Protein AF-A0A9J6QVM2-F1 (afdb_monomer_lite)

Secondary structure (DSSP, 8-state):
-EEEEEEEEE-TT--STTTTT---HHHHHHHHHHHHHHGGGB---SSS-EEEEETTSTTHHHHHHHHHHHTTTSEEEEEEEEEPPHHHHHH-SEEE---SEE-EESSSSSS------EEEEETTTTEEEE-SSEEEE--HHHHHHHTTT-EEE-TT--EEE-HHHHHHHHHTT--GGGEEEEEETTEEEEEEEEEE--TTSBPPGGGEES-SS--TTS-EE-TTT--EE------TTS-------TTB-TT-PBP--EE-HHHHHH--SEEEPPTTSSS---EEE-HHHHHHHHHH-GGGGGTPEEEEE-PPPGGGGS----------

Radius of gyration: 22.6 Å; chains: 1; bounding box: 57×43×56 Å

Structure (mmCIF, N/CA/C/O backbone):
data_AF-A0A9J6QVM2-F1
#
_entry.id   AF-A0A9J6QVM2-F1
#
loop_
_atom_site.group_PDB
_atom_site.id
_atom_site.type_symbol
_atom_site.label_atom_id
_atom_site.label_alt_id
_atom_site.label_comp_id
_atom_site.label_asym_id
_atom_site.label_entity_id
_atom_site.label_seq_id
_atom_site.pdbx_PDB_ins_code
_atom_site.Cartn_x
_atom_site.Cartn_y
_atom_site.Cartn_z
_atom_site.occupancy
_atom_site.B_iso_or_equiv
_atom_site.auth_seq_id
_atom_site.auth_comp_id
_atom_site.auth_asym_id
_atom_site.auth_atom_id
_atom_site.pdbx_PDB_model_num
ATOM 1 N N . MET A 1 1 ? 4.929 10.674 -11.164 1.00 66.12 1 MET A N 1
ATOM 2 C CA . MET A 1 1 ? 4.941 9.191 -11.248 1.00 66.12 1 MET A CA 1
ATOM 3 C C . MET A 1 1 ? 5.830 8.718 -12.387 1.00 66.12 1 MET A C 1
ATOM 5 O O . MET A 1 1 ? 5.755 9.278 -13.475 1.00 66.12 1 MET A O 1
ATOM 9 N N . TYR A 1 2 ? 6.631 7.676 -12.164 1.00 68.69 2 TYR A N 1
ATOM 10 C CA . TYR A 1 2 ? 7.480 7.058 -13.190 1.00 68.69 2 TYR A CA 1
ATOM 11 C C . TYR A 1 2 ? 7.647 5.555 -12.950 1.00 68.69 2 TYR A C 1
ATOM 13 O O . TYR A 1 2 ? 7.365 5.039 -11.868 1.00 68.69 2 TYR A O 1
ATOM 21 N N . VAL A 1 3 ? 8.122 4.857 -13.977 1.00 65.00 3 VAL A N 1
ATOM 22 C CA . VAL A 1 3 ? 8.457 3.432 -13.910 1.00 65.00 3 VAL A CA 1
ATOM 23 C C . VAL A 1 3 ? 9.914 3.299 -13.549 1.00 65.00 3 VAL A C 1
ATOM 25 O O . VAL A 1 3 ? 10.753 3.858 -14.245 1.00 65.00 3 VAL A O 1
ATOM 28 N N . LEU A 1 4 ? 10.217 2.557 -12.493 1.00 67.69 4 LEU A N 1
ATOM 29 C CA . LEU A 1 4 ? 11.560 2.107 -12.175 1.00 67.69 4 LEU A CA 1
ATOM 30 C C . LEU A 1 4 ? 11.722 0.657 -12.634 1.00 67.69 4 LEU A C 1
ATOM 32 O O . LEU A 1 4 ? 11.049 -0.233 -12.121 1.00 67.69 4 LEU A O 1
ATOM 36 N N . LEU A 1 5 ? 12.662 0.421 -13.539 1.00 73.12 5 LEU A N 1
ATOM 37 C CA . LEU A 1 5 ? 13.101 -0.908 -13.935 1.00 73.12 5 LEU A CA 1
ATOM 38 C C . LEU A 1 5 ? 14.279 -1.335 -13.066 1.00 73.12 5 LEU A C 1
ATOM 40 O O . LEU A 1 5 ? 15.315 -0.671 -13.049 1.00 73.12 5 LEU A O 1
ATOM 44 N N . ASP A 1 6 ? 14.118 -2.440 -12.350 1.00 72.25 6 ASP A N 1
ATOM 45 C CA . ASP A 1 6 ? 15.186 -3.170 -11.678 1.00 72.25 6 ASP A CA 1
ATOM 46 C C . ASP A 1 6 ? 15.595 -4.331 -12.580 1.00 72.25 6 ASP A C 1
ATOM 48 O O . ASP A 1 6 ? 14.835 -5.273 -12.803 1.00 72.25 6 ASP A O 1
ATOM 52 N N . ILE A 1 7 ? 16.776 -4.202 -13.166 1.00 77.25 7 ILE A N 1
ATOM 53 C CA . ILE A 1 7 ? 17.232 -5.050 -14.262 1.00 77.25 7 ILE A CA 1
ATOM 54 C C . ILE A 1 7 ? 18.332 -5.950 -13.737 1.00 77.25 7 ILE A C 1
ATOM 56 O O . ILE A 1 7 ? 19.311 -5.460 -13.171 1.00 77.25 7 ILE A O 1
ATOM 60 N N . GLU A 1 8 ? 18.204 -7.248 -13.981 1.00 79.69 8 GLU A N 1
ATOM 61 C CA . GLU A 1 8 ? 19.234 -8.237 -13.703 1.00 79.69 8 GLU A CA 1
ATOM 62 C C . GLU A 1 8 ? 19.606 -8.979 -14.986 1.00 79.69 8 GLU A C 1
ATOM 64 O O . GLU A 1 8 ? 18.756 -9.575 -15.642 1.00 79.69 8 GLU A O 1
ATOM 69 N N . ILE A 1 9 ? 20.892 -8.950 -15.342 1.00 79.38 9 ILE A N 1
ATOM 70 C CA . ILE A 1 9 ? 21.405 -9.679 -16.508 1.00 79.38 9 ILE A CA 1
ATOM 71 C C . ILE A 1 9 ? 22.034 -10.987 -16.047 1.00 79.38 9 ILE A C 1
ATOM 73 O O . ILE A 1 9 ? 22.948 -10.985 -15.217 1.00 79.38 9 ILE A O 1
ATOM 77 N N . ARG A 1 10 ? 21.570 -12.097 -16.623 1.00 79.75 10 ARG A N 1
ATOM 78 C CA . ARG A 1 10 ? 21.944 -13.462 -16.257 1.00 79.75 10 ARG A CA 1
ATOM 79 C C . ARG A 1 10 ? 22.299 -14.303 -17.495 1.00 79.75 10 ARG A C 1
ATOM 81 O O . ARG A 1 10 ? 21.865 -14.013 -18.618 1.00 79.75 10 ARG A O 1
ATOM 88 N N . PRO A 1 11 ? 23.113 -15.360 -17.340 1.00 73.12 11 PRO A N 1
ATOM 89 C CA . PRO A 1 11 ? 23.267 -16.387 -18.362 1.00 73.12 11 PRO A CA 1
ATOM 90 C C . PRO A 1 11 ? 21.959 -17.176 -18.527 1.00 73.12 11 PRO A C 1
ATOM 92 O O . PRO A 1 11 ? 21.345 -17.557 -17.539 1.00 73.12 11 PRO A O 1
ATOM 95 N N . GLN A 1 12 ? 21.590 -17.514 -19.767 1.00 65.94 12 GLN A N 1
ATOM 96 C CA . GLN A 1 12 ? 20.318 -18.174 -20.123 1.00 65.94 12 GLN A CA 1
ATOM 97 C C . GLN A 1 12 ? 20.064 -19.548 -19.458 1.00 65.94 12 GLN A C 1
ATOM 99 O O . GLN A 1 12 ? 18.959 -20.070 -19.533 1.00 65.94 12 GLN A O 1
ATOM 104 N N . TYR A 1 13 ? 21.076 -20.144 -18.821 1.00 63.91 13 TYR A N 1
ATOM 105 C CA . TYR A 1 13 ? 21.005 -21.474 -18.202 1.00 63.91 13 TYR A CA 1
ATOM 106 C C . TYR A 1 13 ? 21.501 -21.493 -16.751 1.00 63.91 13 TYR A C 1
ATOM 108 O O . TYR A 1 13 ? 21.859 -22.558 -16.260 1.00 63.91 13 TYR A O 1
ATOM 116 N N . ALA A 1 14 ? 21.586 -20.344 -16.075 1.00 58.91 14 ALA A N 1
ATOM 117 C CA . ALA A 1 14 ? 21.997 -20.322 -14.673 1.00 58.91 14 ALA A CA 1
ATOM 118 C C . ALA A 1 14 ? 20.894 -20.952 -13.802 1.00 58.91 14 ALA A C 1
ATOM 120 O O . ALA A 1 14 ? 19.839 -20.355 -13.599 1.00 58.91 14 ALA A O 1
ATOM 121 N N . LEU A 1 15 ? 21.127 -22.180 -13.325 1.00 54.72 15 LEU A N 1
ATOM 122 C CA . LEU A 1 15 ? 20.177 -22.925 -12.484 1.00 54.72 15 LEU A CA 1
ATOM 123 C C . LEU A 1 15 ? 20.374 -22.659 -10.981 1.00 54.72 15 LEU A C 1
ATOM 125 O O . LEU A 1 15 ? 19.522 -23.038 -10.177 1.00 54.72 15 LEU A O 1
ATOM 129 N N . ASP A 1 16 ? 21.475 -22.007 -10.598 1.00 61.44 16 ASP A N 1
ATOM 130 C CA . ASP A 1 16 ? 21.788 -21.620 -9.223 1.00 61.44 16 ASP A CA 1
ATOM 131 C C . ASP A 1 16 ? 22.603 -20.308 -9.140 1.00 61.44 16 ASP A C 1
ATOM 133 O O . ASP A 1 16 ? 23.097 -19.780 -10.141 1.00 61.44 16 ASP A O 1
ATOM 137 N N . ASP A 1 17 ? 22.734 -19.775 -7.918 1.00 58.16 17 ASP A N 1
ATOM 138 C CA . ASP A 1 17 ? 23.452 -18.527 -7.613 1.00 58.16 17 ASP A CA 1
ATOM 139 C C . ASP A 1 17 ? 24.949 -18.569 -8.005 1.00 58.16 17 ASP A C 1
ATOM 141 O O . ASP A 1 17 ? 25.549 -17.513 -8.215 1.00 58.16 17 ASP A O 1
ATOM 145 N N . ASP A 1 18 ? 25.560 -19.758 -8.105 1.00 59.78 18 ASP A N 1
ATOM 146 C CA . ASP A 1 18 ? 26.993 -19.946 -8.388 1.00 59.78 18 ASP A CA 1
ATOM 147 C C . ASP A 1 18 ? 27.302 -19.933 -9.904 1.00 59.78 18 ASP A C 1
ATOM 149 O O . ASP A 1 18 ? 28.458 -19.754 -10.321 1.00 59.78 18 ASP A O 1
ATOM 153 N N . GLU A 1 19 ? 26.279 -20.097 -10.747 1.00 58.19 19 GLU A N 1
ATOM 154 C CA . GLU A 1 19 ? 26.370 -20.037 -12.210 1.00 58.19 19 GLU A CA 1
ATOM 155 C C . GLU A 1 19 ? 25.988 -18.675 -12.808 1.00 58.19 19 GLU A C 1
ATOM 157 O O . GLU A 1 19 ? 26.294 -18.423 -13.978 1.00 58.19 19 GLU A O 1
ATOM 162 N N . MET A 1 20 ? 25.433 -17.766 -11.999 1.00 58.50 20 MET A N 1
ATOM 163 C CA . MET A 1 20 ? 24.984 -16.416 -12.390 1.00 58.50 20 MET A CA 1
ATOM 164 C C . MET A 1 20 ? 26.067 -15.538 -13.053 1.00 58.50 20 MET A C 1
ATOM 166 O O . MET A 1 20 ? 25.736 -14.582 -13.748 1.00 58.50 20 MET A O 1
ATOM 170 N N . ASP A 1 21 ? 27.355 -15.869 -12.898 1.00 62.78 21 ASP A N 1
ATOM 171 C CA . ASP A 1 21 ? 28.482 -15.110 -13.470 1.00 62.78 21 ASP A CA 1
ATOM 172 C C . ASP A 1 21 ? 29.162 -15.792 -14.676 1.00 62.78 21 ASP A C 1
ATOM 174 O O . ASP A 1 21 ? 30.129 -15.267 -15.246 1.00 62.78 21 ASP A O 1
ATOM 178 N N . ARG A 1 22 ? 28.687 -16.971 -15.104 1.00 71.12 22 ARG A N 1
ATOM 179 C CA . ARG A 1 22 ? 29.343 -17.786 -16.144 1.00 71.12 22 ARG A CA 1
ATOM 180 C C . ARG A 1 22 ? 28.854 -17.460 -17.553 1.00 71.12 22 ARG A C 1
ATOM 182 O O . ARG A 1 22 ? 28.312 -18.301 -18.266 1.00 71.12 22 ARG A O 1
ATOM 189 N N . PHE A 1 23 ? 29.116 -16.238 -18.001 1.00 75.88 23 PHE A N 1
ATOM 190 C CA . PHE A 1 23 ? 28.853 -15.846 -19.386 1.00 75.88 23 PHE A CA 1
ATOM 191 C C . PHE A 1 23 ? 29.824 -16.522 -20.367 1.00 75.88 23 PHE A C 1
ATOM 193 O O . PHE A 1 23 ? 31.043 -16.531 -20.168 1.00 75.88 23 PHE A O 1
ATOM 200 N N . SER A 1 24 ? 29.301 -17.027 -21.490 1.00 80.69 24 SER A N 1
ATOM 201 C CA . SER A 1 24 ? 30.145 -17.409 -22.633 1.00 80.69 24 SER A CA 1
ATOM 202 C C . SER A 1 24 ? 30.924 -16.192 -23.155 1.00 80.69 24 SER A C 1
ATOM 204 O O . SER A 1 24 ? 30.500 -15.055 -22.962 1.00 80.69 24 SER A O 1
ATOM 206 N N . ARG A 1 25 ? 32.044 -16.383 -23.871 1.00 80.19 25 ARG A N 1
ATOM 207 C CA . ARG A 1 25 ? 32.833 -15.247 -24.408 1.00 80.19 25 ARG A CA 1
ATOM 208 C C . ARG A 1 25 ? 32.005 -14.284 -25.267 1.00 80.19 25 ARG A C 1
ATOM 210 O O . ARG A 1 25 ? 32.223 -13.079 -25.206 1.00 80.19 25 ARG A O 1
ATOM 217 N N . SER A 1 26 ? 31.071 -14.806 -26.063 1.00 81.38 26 SER A N 1
ATOM 218 C CA . SER A 1 26 ? 30.178 -13.992 -26.893 1.00 81.38 26 SER A CA 1
ATOM 219 C C . SER A 1 26 ? 29.153 -13.223 -26.065 1.00 81.38 26 SER A C 1
ATOM 221 O O . SER A 1 26 ? 28.901 -12.064 -26.367 1.00 81.38 26 SER A O 1
ATOM 223 N N . MET A 1 27 ? 28.599 -13.832 -25.011 1.00 82.69 27 MET A N 1
ATOM 224 C CA . MET A 1 27 ? 27.689 -13.146 -24.084 1.00 82.69 27 MET A CA 1
ATOM 225 C C . MET A 1 27 ? 28.432 -12.083 -23.277 1.00 82.69 27 MET A C 1
ATOM 227 O O . MET A 1 27 ? 27.953 -10.967 -23.133 1.00 82.69 27 MET A O 1
ATOM 231 N N . ARG A 1 28 ? 29.644 -12.404 -22.815 1.00 84.38 28 ARG A N 1
ATOM 232 C CA . ARG A 1 28 ? 30.470 -11.517 -22.001 1.00 84.38 28 ARG A CA 1
ATOM 233 C C . ARG A 1 28 ? 30.751 -10.193 -22.701 1.00 84.38 28 ARG A C 1
ATOM 235 O O . ARG A 1 28 ? 30.659 -9.154 -22.068 1.00 84.38 28 ARG A O 1
ATOM 242 N N . LYS A 1 29 ? 31.021 -10.232 -24.008 1.00 85.50 29 LYS A N 1
ATOM 243 C CA . LYS A 1 29 ? 31.222 -9.021 -24.806 1.00 85.50 29 LYS A CA 1
ATOM 244 C C . LYS A 1 29 ? 29.988 -8.107 -24.785 1.00 85.50 29 LYS A C 1
ATOM 246 O O . LYS A 1 29 ? 30.140 -6.912 -24.585 1.00 85.50 29 LYS A O 1
ATOM 251 N N . VAL A 1 30 ? 28.793 -8.680 -24.942 1.00 85.88 30 VAL A N 1
ATOM 252 C CA . VAL A 1 30 ? 27.522 -7.935 -24.899 1.00 85.88 30 VAL A CA 1
ATOM 253 C C . VAL A 1 30 ? 27.279 -7.350 -23.504 1.00 85.88 30 VAL A C 1
ATOM 255 O O . VAL A 1 30 ? 26.896 -6.194 -23.380 1.00 85.88 30 VAL A O 1
ATOM 258 N N . VAL A 1 31 ? 27.549 -8.126 -22.449 1.00 86.38 31 VAL A N 1
ATOM 259 C CA . VAL A 1 31 ? 27.399 -7.677 -21.055 1.00 86.38 31 VAL A CA 1
ATOM 260 C C . VAL A 1 31 ? 28.390 -6.567 -20.703 1.00 86.38 31 VAL A C 1
ATOM 262 O O . VAL A 1 31 ? 28.013 -5.612 -20.036 1.00 86.38 31 VAL A O 1
ATOM 265 N N . ASP A 1 32 ? 29.645 -6.666 -21.142 1.00 87.06 32 ASP A N 1
ATOM 266 C CA . ASP A 1 32 ? 30.650 -5.630 -20.889 1.00 87.06 32 ASP A CA 1
ATOM 267 C C . ASP A 1 32 ? 30.323 -4.336 -21.666 1.00 87.06 32 ASP A C 1
ATOM 269 O O . ASP A 1 32 ? 30.505 -3.246 -21.129 1.00 87.06 32 ASP A O 1
ATOM 273 N N . GLU A 1 33 ? 29.801 -4.436 -22.897 1.00 86.56 33 GLU A N 1
ATOM 274 C CA . GLU A 1 33 ? 29.290 -3.281 -23.658 1.00 86.56 33 GLU A CA 1
ATOM 275 C C . GLU A 1 33 ? 28.115 -2.611 -22.926 1.00 86.56 33 GLU A C 1
ATOM 277 O O . GLU A 1 33 ? 28.140 -1.396 -22.724 1.00 86.56 33 GLU A O 1
ATOM 282 N N . PHE A 1 34 ? 27.154 -3.402 -22.435 1.00 87.94 34 PHE A N 1
ATOM 283 C CA . PHE A 1 34 ? 26.047 -2.901 -21.619 1.00 87.94 34 PHE A CA 1
ATOM 284 C C . PHE A 1 34 ? 26.532 -2.243 -20.320 1.00 87.94 34 PHE A C 1
ATOM 286 O O . PHE A 1 34 ? 26.093 -1.147 -19.985 1.00 87.94 34 PHE A O 1
ATOM 293 N N . ASP A 1 35 ? 27.455 -2.871 -19.582 1.00 87.44 35 ASP A N 1
ATOM 294 C CA . ASP A 1 35 ? 27.953 -2.324 -18.313 1.00 87.44 35 ASP A CA 1
ATOM 295 C C . ASP A 1 35 ? 28.677 -0.995 -18.531 1.00 87.44 35 ASP A C 1
ATOM 297 O O . ASP A 1 35 ? 28.522 -0.096 -17.717 1.00 87.44 35 ASP A O 1
ATOM 301 N N . ILE A 1 36 ? 29.420 -0.828 -19.630 1.00 87.50 36 ILE A N 1
ATOM 302 C CA . ILE A 1 36 ? 30.060 0.451 -19.973 1.00 87.50 36 ILE A CA 1
ATOM 303 C C . ILE A 1 36 ? 29.011 1.546 -20.191 1.00 87.50 36 ILE A C 1
ATOM 305 O O . ILE A 1 36 ? 29.178 2.658 -19.685 1.00 87.50 36 ILE A O 1
ATOM 309 N N . GLU A 1 37 ? 27.951 1.236 -20.932 1.00 88.19 37 GLU A N 1
ATOM 310 C CA . GLU A 1 37 ? 26.906 2.192 -21.299 1.00 88.19 37 GLU A CA 1
ATOM 311 C C . GLU A 1 37 ? 26.010 2.557 -20.103 1.00 88.19 37 GLU A C 1
ATOM 313 O O . GLU A 1 37 ? 25.781 3.735 -19.825 1.00 88.19 37 GLU A O 1
ATOM 318 N N . PHE A 1 38 ? 25.586 1.563 -19.320 1.00 89.50 38 PHE A N 1
ATOM 319 C CA . PHE A 1 38 ? 24.613 1.723 -18.236 1.00 89.50 38 PHE A CA 1
ATOM 320 C C . PHE A 1 38 ? 25.236 1.772 -16.831 1.00 89.50 38 PHE A C 1
ATOM 322 O O . PHE A 1 38 ? 24.504 1.793 -15.839 1.00 89.50 38 PHE A O 1
ATOM 329 N N . ASN A 1 39 ? 26.569 1.861 -16.695 1.00 88.94 39 ASN A N 1
ATOM 330 C CA . ASN A 1 39 ? 27.262 1.858 -15.392 1.00 88.94 39 ASN A CA 1
ATOM 331 C C . ASN A 1 39 ? 26.704 2.893 -14.398 1.00 88.94 39 ASN A C 1
ATOM 333 O O . ASN A 1 39 ? 26.693 2.659 -13.190 1.00 88.94 39 ASN A O 1
ATOM 337 N N . LYS A 1 40 ? 26.234 4.052 -14.890 1.00 91.06 40 LYS A N 1
ATOM 338 C CA . LYS A 1 40 ? 25.660 5.115 -14.044 1.00 91.06 40 LYS A CA 1
ATOM 339 C C . LYS A 1 40 ? 24.390 4.678 -13.297 1.00 91.06 40 LYS A C 1
ATOM 341 O O . LYS A 1 40 ? 24.095 5.237 -12.246 1.00 91.06 40 LYS A O 1
ATOM 346 N N . TYR A 1 41 ? 23.693 3.658 -13.798 1.00 89.38 41 TYR A N 1
ATOM 347 C CA . TYR A 1 41 ? 22.485 3.077 -13.204 1.00 89.38 41 TYR A CA 1
ATOM 348 C C . TYR A 1 41 ? 22.767 1.859 -12.324 1.00 89.38 41 TYR A C 1
ATOM 350 O O . TYR A 1 41 ? 21.845 1.271 -11.754 1.00 89.38 41 TYR A O 1
ATOM 358 N N . ARG A 1 42 ? 24.032 1.442 -12.219 1.00 86.25 42 ARG A N 1
ATOM 359 C CA . ARG A 1 42 ? 24.413 0.212 -11.532 1.00 86.25 42 ARG A CA 1
ATOM 360 C C . ARG A 1 42 ? 24.125 0.298 -10.036 1.00 86.25 42 ARG A C 1
ATOM 362 O O . ARG A 1 42 ? 24.532 1.234 -9.347 1.00 86.25 42 ARG A O 1
ATOM 369 N N . VAL A 1 43 ? 23.482 -0.737 -9.506 1.00 83.81 43 VAL A N 1
ATOM 370 C CA . VAL A 1 43 ? 23.177 -0.876 -8.082 1.00 83.81 43 VAL A CA 1
ATOM 371 C C . VAL A 1 43 ? 24.071 -1.944 -7.481 1.00 83.81 43 VAL A C 1
ATOM 373 O O . VAL A 1 43 ? 24.177 -3.061 -7.979 1.00 83.81 43 VAL A O 1
ATOM 376 N N . ARG A 1 44 ? 24.701 -1.624 -6.350 1.00 73.00 44 ARG A N 1
ATOM 377 C CA . ARG A 1 44 ? 25.534 -2.586 -5.630 1.00 73.00 44 ARG A CA 1
ATOM 378 C C . ARG A 1 44 ? 24.652 -3.613 -4.911 1.00 73.00 44 ARG A C 1
ATOM 380 O O . ARG A 1 44 ? 24.194 -3.364 -3.797 1.00 73.00 44 ARG A O 1
ATOM 387 N N . ARG A 1 45 ? 24.418 -4.759 -5.551 1.00 68.00 45 ARG A N 1
ATOM 388 C CA . ARG A 1 45 ? 23.718 -5.928 -4.992 1.00 68.00 45 ARG A CA 1
ATOM 389 C C . ARG A 1 45 ? 24.657 -7.126 -4.863 1.00 68.00 45 ARG A C 1
ATOM 391 O O . ARG A 1 45 ? 25.846 -7.026 -5.152 1.00 68.00 45 ARG A O 1
ATOM 398 N N . ARG A 1 46 ? 24.126 -8.248 -4.362 1.00 58.09 46 ARG A N 1
ATOM 399 C CA . ARG A 1 46 ? 24.855 -9.521 -4.263 1.00 58.09 46 ARG A CA 1
ATOM 400 C C . ARG A 1 46 ? 25.242 -10.068 -5.648 1.00 58.09 46 ARG A C 1
ATOM 402 O O . ARG A 1 46 ? 26.185 -10.843 -5.718 1.00 58.09 46 ARG A O 1
ATOM 409 N N . HIS A 1 47 ? 24.544 -9.660 -6.710 1.00 59.22 47 HIS A N 1
ATOM 410 C CA . HIS A 1 47 ? 24.791 -10.068 -8.097 1.00 59.22 47 HIS A CA 1
ATOM 411 C C . HIS A 1 47 ? 25.482 -8.935 -8.872 1.00 59.22 47 HIS A C 1
ATOM 413 O O . HIS A 1 47 ? 25.239 -7.755 -8.605 1.00 59.22 47 HIS A O 1
ATOM 419 N N . TYR A 1 48 ? 26.385 -9.280 -9.795 1.00 63.59 48 TYR A N 1
ATOM 420 C CA . TYR A 1 48 ? 27.317 -8.317 -10.393 1.00 63.59 48 TYR A CA 1
ATOM 421 C C . TYR A 1 48 ? 26.681 -7.363 -11.424 1.00 63.59 48 TYR A C 1
ATOM 423 O O . TYR A 1 48 ? 27.249 -6.290 -11.649 1.00 63.59 48 TYR A O 1
ATOM 431 N N . TYR A 1 49 ? 25.508 -7.689 -11.983 1.00 73.38 49 TYR A N 1
ATOM 432 C CA . TYR A 1 49 ? 24.845 -6.943 -13.067 1.00 73.38 49 TYR A CA 1
ATOM 433 C C . TYR A 1 49 ? 23.408 -6.552 -12.715 1.00 73.38 49 TYR A C 1
ATOM 435 O O . TYR A 1 49 ? 22.458 -7.043 -13.320 1.00 73.38 49 TYR A O 1
ATOM 443 N N . SER A 1 50 ? 23.259 -5.681 -11.716 1.00 82.12 50 SER A N 1
ATOM 444 C CA . SER A 1 50 ? 21.965 -5.103 -11.338 1.00 82.12 50 SER A CA 1
ATOM 445 C C . SER A 1 50 ? 21.923 -3.606 -11.636 1.00 82.12 50 SER A C 1
ATOM 447 O O . SER A 1 50 ? 22.843 -2.879 -11.247 1.00 82.12 50 SER A O 1
ATOM 449 N N . TYR A 1 51 ? 20.844 -3.134 -12.262 1.00 85.00 51 TYR A N 1
ATOM 450 C CA . TYR A 1 51 ? 20.679 -1.739 -12.688 1.00 85.00 51 TYR A CA 1
ATOM 451 C C . TYR A 1 51 ? 19.302 -1.199 -12.319 1.00 85.00 51 TYR A C 1
ATOM 453 O O . TYR A 1 51 ? 18.341 -1.953 -12.221 1.00 85.00 51 TYR A O 1
ATOM 461 N N . LYS A 1 52 ? 19.219 0.118 -12.120 1.00 87.31 52 LYS A N 1
ATOM 462 C CA . LYS A 1 52 ? 17.975 0.839 -11.844 1.00 87.31 52 LYS A CA 1
ATOM 463 C C . LYS A 1 52 ? 17.795 1.998 -12.813 1.00 87.31 52 LYS A C 1
ATOM 465 O O . LYS A 1 52 ? 18.513 2.986 -12.690 1.00 87.31 52 LYS A O 1
ATOM 470 N N . ILE A 1 53 ? 16.840 1.875 -13.733 1.00 83.88 53 ILE A N 1
ATOM 471 C CA . ILE A 1 53 ? 16.572 2.859 -14.796 1.00 83.88 53 ILE A CA 1
ATOM 472 C C . ILE A 1 53 ? 15.124 3.330 -14.691 1.00 83.88 53 ILE A C 1
ATOM 474 O O . ILE A 1 53 ? 14.229 2.514 -14.487 1.00 83.88 53 ILE A O 1
ATOM 478 N N . LYS A 1 54 ? 14.882 4.634 -14.824 1.00 83.88 54 LYS A N 1
ATOM 479 C CA . LYS A 1 54 ? 13.534 5.206 -14.878 1.00 83.88 54 LYS A CA 1
ATOM 480 C C . LYS A 1 54 ? 13.077 5.410 -16.316 1.00 83.88 54 LYS A C 1
ATOM 482 O O . LYS A 1 54 ? 13.892 5.752 -17.163 1.00 83.88 54 LYS A O 1
ATOM 487 N N . ASN A 1 55 ? 11.775 5.332 -16.585 1.00 76.81 55 ASN A N 1
ATOM 488 C CA . ASN A 1 55 ? 11.234 5.694 -17.908 1.00 76.81 55 ASN A CA 1
ATOM 489 C C . ASN A 1 55 ? 11.413 7.172 -18.288 1.00 76.81 55 ASN A C 1
ATOM 491 O O . ASN A 1 55 ? 11.245 7.544 -19.443 1.00 76.81 55 ASN A O 1
ATOM 495 N N . THR A 1 56 ? 11.776 8.020 -17.330 1.00 82.50 56 THR A N 1
ATOM 496 C CA . THR A 1 56 ? 12.137 9.422 -17.565 1.00 82.50 56 THR A CA 1
ATOM 497 C C . THR A 1 56 ? 13.628 9.630 -17.841 1.00 82.50 56 THR A C 1
ATOM 499 O O . THR A 1 56 ? 14.040 10.762 -18.090 1.00 82.50 56 THR A O 1
ATOM 502 N N . ASP A 1 57 ? 14.453 8.586 -17.732 1.00 86.56 57 ASP A N 1
ATOM 503 C CA . ASP A 1 57 ? 15.887 8.683 -17.988 1.00 86.56 57 ASP A CA 1
ATOM 504 C C . ASP A 1 57 ? 16.178 8.701 -19.496 1.00 86.56 57 ASP A C 1
ATOM 506 O O . ASP A 1 57 ? 15.547 7.993 -20.277 1.00 86.56 57 ASP A O 1
ATOM 510 N N . GLU A 1 58 ? 17.186 9.476 -19.908 1.00 89.81 58 GLU A N 1
ATOM 511 C CA . GLU A 1 58 ? 17.556 9.661 -21.324 1.00 89.81 58 GLU A CA 1
ATOM 512 C C . GLU A 1 58 ? 17.923 8.359 -22.062 1.00 89.81 58 GLU A C 1
ATOM 514 O O . GLU A 1 58 ? 17.796 8.287 -23.283 1.00 89.81 58 GLU A O 1
ATOM 519 N N . ASP A 1 59 ? 18.366 7.336 -21.325 1.00 89.94 59 ASP A N 1
ATOM 520 C CA . ASP A 1 59 ? 18.799 6.047 -21.871 1.00 89.94 59 ASP A CA 1
ATOM 521 C C . ASP A 1 59 ? 17.724 4.949 -21.758 1.00 89.94 59 ASP A C 1
ATOM 523 O O . ASP A 1 59 ? 18.007 3.794 -22.069 1.00 89.94 59 ASP A O 1
ATOM 527 N N . TYR A 1 60 ? 16.496 5.272 -21.331 1.00 86.62 60 TYR A N 1
ATOM 528 C CA . TYR A 1 60 ? 15.419 4.281 -21.202 1.00 86.62 60 TYR A CA 1
ATOM 529 C C . TYR A 1 60 ? 15.099 3.586 -22.533 1.00 86.62 60 TYR A C 1
ATOM 531 O O . TYR A 1 60 ? 15.107 2.360 -22.604 1.00 86.62 60 TYR A O 1
ATOM 539 N N . GLU A 1 61 ? 14.901 4.354 -23.608 1.00 87.31 61 GLU A N 1
ATOM 540 C CA . GLU A 1 61 ? 14.630 3.797 -24.943 1.00 87.31 61 GLU A CA 1
ATOM 541 C C . GLU A 1 61 ? 15.787 2.920 -25.436 1.00 87.31 61 GLU A C 1
ATOM 543 O O . GLU A 1 61 ? 15.573 1.841 -25.982 1.00 87.31 61 GLU A O 1
ATOM 548 N N . ARG A 1 62 ? 17.034 3.321 -25.152 1.00 89.19 62 ARG A N 1
ATOM 549 C CA . ARG A 1 62 ? 18.223 2.518 -25.483 1.00 89.19 62 ARG A CA 1
ATOM 550 C C . ARG A 1 62 ? 18.254 1.204 -24.712 1.00 89.19 62 ARG A C 1
ATOM 552 O O . ARG A 1 62 ? 18.627 0.174 -25.269 1.00 89.19 62 ARG A O 1
ATOM 559 N N . PHE A 1 63 ? 17.853 1.220 -23.439 1.00 88.56 63 PHE A N 1
ATOM 560 C CA . PHE A 1 63 ? 17.693 -0.006 -22.665 1.00 88.56 63 PHE A CA 1
ATOM 561 C C . PHE A 1 63 ? 16.632 -0.920 -23.294 1.00 88.56 63 PHE A C 1
ATOM 563 O O . PHE A 1 63 ? 16.885 -2.115 -23.444 1.00 88.56 63 PHE A O 1
ATOM 570 N N . MET A 1 64 ? 15.483 -0.379 -23.707 1.00 83.38 64 MET A N 1
ATOM 571 C CA . MET A 1 64 ? 14.423 -1.167 -24.345 1.00 83.38 64 MET A CA 1
ATOM 572 C C . MET A 1 64 ? 14.881 -1.765 -25.684 1.00 83.38 64 MET A C 1
ATOM 574 O O . MET A 1 64 ? 14.662 -2.951 -25.935 1.00 83.38 64 MET A O 1
ATOM 578 N N . GLU A 1 65 ? 15.604 -0.999 -26.507 1.00 87.88 65 GLU A N 1
ATOM 579 C CA . GLU A 1 65 ? 16.237 -1.495 -27.737 1.00 87.88 65 GLU A CA 1
ATOM 580 C C . GLU A 1 65 ? 17.233 -2.630 -27.453 1.00 87.88 65 GLU A C 1
ATOM 582 O O . GLU A 1 65 ? 17.243 -3.651 -28.153 1.00 87.88 65 GLU A O 1
ATOM 587 N N . PHE A 1 66 ? 18.056 -2.490 -26.407 1.00 87.81 66 PHE A N 1
ATOM 588 C CA . PHE A 1 66 ? 18.973 -3.539 -25.966 1.00 87.81 66 PHE A CA 1
ATOM 589 C C . PHE A 1 66 ? 18.213 -4.793 -25.514 1.00 87.81 66 PHE A C 1
ATOM 591 O O . PHE A 1 66 ? 18.529 -5.895 -25.970 1.00 87.81 66 PHE A O 1
ATOM 598 N N . HIS A 1 67 ? 17.203 -4.635 -24.655 1.00 84.25 67 HIS A N 1
ATOM 599 C CA . HIS A 1 67 ? 16.366 -5.728 -24.169 1.00 84.25 67 HIS A CA 1
ATOM 600 C C . HIS A 1 67 ? 15.771 -6.515 -25.342 1.00 84.25 67 HIS A C 1
ATOM 602 O O . HIS A 1 67 ? 15.995 -7.719 -25.456 1.00 84.25 67 HIS A O 1
ATOM 608 N N . GLU A 1 68 ? 15.114 -5.836 -26.281 1.00 82.88 68 GLU A N 1
ATOM 609 C CA . GLU A 1 68 ? 14.507 -6.477 -27.449 1.00 82.88 68 GLU A CA 1
ATOM 610 C C . GLU A 1 68 ? 15.534 -7.174 -28.352 1.00 82.88 68 GLU A C 1
ATOM 612 O O . GLU A 1 68 ? 15.293 -8.281 -28.843 1.00 82.88 68 GLU A O 1
ATOM 617 N N . THR A 1 69 ? 16.713 -6.574 -28.526 1.00 86.69 69 THR A N 1
ATOM 618 C CA . THR A 1 69 ? 17.790 -7.135 -29.353 1.00 86.69 69 THR A CA 1
ATOM 619 C C . THR A 1 69 ? 18.401 -8.401 -28.742 1.00 86.69 69 THR A C 1
ATOM 621 O O . THR A 1 69 ? 18.785 -9.326 -29.471 1.00 86.69 69 THR A O 1
ATOM 624 N N . TYR A 1 70 ? 18.520 -8.458 -27.411 1.00 83.06 70 TYR A N 1
ATOM 625 C CA . TYR A 1 70 ? 19.324 -9.469 -26.719 1.00 83.06 70 TYR A CA 1
ATOM 626 C C . TYR A 1 70 ? 18.543 -10.438 -25.826 1.00 83.06 70 TYR A C 1
ATOM 628 O O . TYR A 1 70 ? 19.141 -11.436 -25.422 1.00 83.06 70 TYR A O 1
ATOM 636 N N . LYS A 1 71 ? 17.230 -10.267 -25.612 1.00 78.56 71 LYS A N 1
ATOM 637 C CA . LYS A 1 71 ? 16.392 -11.169 -24.785 1.00 78.56 71 LYS A CA 1
ATOM 638 C C . LYS A 1 71 ? 16.393 -12.644 -25.207 1.00 78.56 71 LYS A C 1
ATOM 640 O O . LYS A 1 71 ? 16.081 -13.522 -24.418 1.00 78.56 71 LYS A O 1
ATOM 645 N N . ARG A 1 72 ? 16.766 -12.953 -26.457 1.00 80.88 72 ARG A N 1
ATOM 646 C CA . ARG A 1 72 ? 16.932 -14.344 -26.940 1.00 80.88 72 ARG A CA 1
ATOM 647 C C . ARG A 1 72 ? 18.319 -14.941 -26.665 1.00 80.88 72 ARG A C 1
ATOM 649 O O . ARG A 1 72 ? 18.504 -16.142 -26.836 1.00 80.88 72 ARG A O 1
ATOM 656 N N . LYS A 1 73 ? 19.309 -14.106 -26.330 1.00 79.19 73 LYS A N 1
ATOM 657 C CA . LYS A 1 73 ? 20.726 -14.474 -26.123 1.00 79.19 73 LYS A CA 1
ATOM 658 C C . LYS A 1 73 ? 21.174 -14.349 -24.666 1.00 79.19 73 LYS A C 1
ATOM 660 O O . LYS A 1 73 ? 22.159 -14.981 -24.294 1.00 79.19 73 LYS A O 1
ATOM 665 N N . LEU A 1 74 ? 20.520 -13.494 -23.890 1.00 79.50 74 LEU A N 1
ATOM 666 C CA . LEU A 1 74 ? 20.746 -13.263 -22.468 1.00 79.50 74 LEU A CA 1
ATOM 667 C C . LEU A 1 74 ? 19.416 -13.450 -21.747 1.00 79.50 74 LEU A C 1
ATOM 669 O O . LEU A 1 74 ? 18.377 -13.113 -22.308 1.00 79.50 74 LEU A O 1
ATOM 673 N N . ASP A 1 75 ? 19.470 -13.943 -20.514 1.00 77.50 75 ASP A N 1
ATOM 674 C CA . ASP A 1 75 ? 18.326 -13.852 -19.616 1.00 77.50 75 ASP A CA 1
ATOM 675 C C . ASP A 1 75 ? 18.358 -12.459 -18.973 1.00 77.50 75 ASP A C 1
ATOM 677 O O . ASP A 1 75 ? 19.273 -12.134 -18.213 1.00 77.50 75 ASP A O 1
ATOM 681 N N . ILE A 1 76 ? 17.437 -11.589 -19.387 1.00 75.50 76 ILE A N 1
ATOM 682 C CA . ILE A 1 76 ? 17.329 -10.211 -18.901 1.00 75.50 76 ILE A CA 1
ATOM 683 C C . ILE A 1 76 ? 16.055 -10.143 -18.076 1.00 75.50 76 ILE A C 1
ATOM 685 O O . ILE A 1 76 ? 14.959 -10.000 -18.613 1.00 75.50 76 ILE A O 1
ATOM 689 N N . VAL A 1 77 ? 16.206 -10.252 -16.763 1.00 73.69 77 VAL A N 1
ATOM 690 C CA . VAL A 1 77 ? 15.077 -10.186 -15.844 1.00 73.69 77 VAL A CA 1
ATOM 691 C C . VAL A 1 77 ? 14.800 -8.723 -15.539 1.00 73.69 77 VAL A C 1
ATOM 693 O O . VAL A 1 77 ? 15.666 -8.015 -15.020 1.00 73.69 77 VAL A O 1
ATOM 696 N N . VAL A 1 78 ? 13.596 -8.267 -15.868 1.00 69.38 78 VAL A N 1
ATOM 697 C CA . VAL A 1 78 ? 13.157 -6.891 -15.633 1.00 69.38 78 VAL A CA 1
ATOM 698 C C . VAL A 1 78 ? 12.011 -6.908 -14.636 1.00 69.38 78 VAL A C 1
ATOM 700 O O . VAL A 1 78 ? 10.925 -7.390 -14.941 1.00 69.38 78 VAL A O 1
ATOM 703 N N . TYR A 1 79 ? 12.242 -6.348 -13.452 1.00 67.31 79 TYR A N 1
ATOM 704 C CA . TYR A 1 79 ? 11.175 -6.057 -12.503 1.00 67.31 79 TYR A CA 1
ATOM 705 C C . TYR A 1 79 ? 10.815 -4.583 -12.614 1.00 67.31 79 TYR A C 1
ATOM 707 O O . TYR A 1 79 ? 11.631 -3.712 -12.311 1.00 67.31 79 TYR A O 1
ATOM 715 N N . ALA A 1 80 ? 9.596 -4.293 -13.049 1.00 61.00 80 ALA A N 1
ATOM 716 C CA . ALA A 1 80 ? 9.097 -2.931 -13.101 1.00 61.00 80 ALA A CA 1
ATOM 717 C C . ALA A 1 80 ? 8.362 -2.579 -11.799 1.00 61.00 80 ALA A C 1
ATOM 719 O O . ALA A 1 80 ? 7.621 -3.389 -11.238 1.00 61.00 80 ALA A O 1
ATOM 720 N N . TYR A 1 81 ? 8.572 -1.356 -11.315 1.00 64.69 81 TYR A N 1
ATOM 721 C CA . TYR A 1 81 ? 7.918 -0.803 -10.131 1.00 64.69 81 TYR A CA 1
ATOM 722 C C . TYR A 1 81 ? 7.429 0.611 -10.410 1.00 64.69 81 TYR A C 1
ATOM 724 O O . TYR A 1 81 ? 8.155 1.418 -10.989 1.00 64.69 81 TYR A O 1
ATOM 732 N N . THR A 1 82 ? 6.210 0.931 -9.982 1.00 70.56 82 THR A N 1
ATOM 733 C CA . THR A 1 82 ? 5.698 2.299 -10.091 1.00 70.56 82 THR A CA 1
ATOM 734 C C . THR A 1 82 ? 6.211 3.083 -8.895 1.00 70.56 82 THR A C 1
ATOM 736 O O . THR A 1 82 ? 5.914 2.747 -7.748 1.00 70.56 82 THR A O 1
ATOM 739 N N . GLU A 1 83 ? 6.999 4.122 -9.151 1.00 73.38 83 GLU A N 1
ATOM 740 C CA . GLU A 1 83 ? 7.417 5.072 -8.128 1.00 73.38 83 GLU A CA 1
ATOM 741 C C . GLU A 1 83 ? 6.573 6.347 -8.240 1.00 73.38 83 GLU A C 1
ATOM 743 O O . GLU A 1 83 ? 6.504 7.010 -9.281 1.00 73.38 83 GLU A O 1
ATOM 748 N N . TYR A 1 84 ? 5.918 6.678 -7.130 1.00 79.88 84 TYR A N 1
ATOM 749 C CA . TYR A 1 84 ? 5.090 7.868 -6.986 1.00 79.88 84 TYR A CA 1
ATOM 750 C C . TYR A 1 84 ? 5.900 9.012 -6.374 1.00 79.88 84 TYR A C 1
ATOM 752 O O . TYR A 1 84 ? 6.680 8.831 -5.435 1.00 79.88 84 TYR A O 1
ATOM 760 N N . GLU A 1 85 ? 5.691 10.205 -6.902 1.00 82.12 85 GLU A N 1
ATOM 761 C CA . GLU A 1 85 ? 6.272 11.461 -6.450 1.00 82.12 85 GLU A CA 1
ATOM 762 C C . GLU A 1 85 ? 5.325 12.169 -5.485 1.00 82.12 85 GLU A C 1
ATOM 764 O O . GLU A 1 85 ? 4.134 11.886 -5.444 1.00 82.12 85 GLU A O 1
ATOM 769 N N . GLU A 1 86 ? 5.832 13.135 -4.721 1.00 87.25 86 GLU A N 1
ATOM 770 C CA . GLU A 1 86 ? 5.033 13.879 -3.736 1.00 87.25 86 GLU A CA 1
ATOM 771 C C . GLU A 1 86 ? 3.763 14.496 -4.347 1.00 87.25 86 GLU A C 1
ATOM 773 O O . GLU A 1 86 ? 2.686 14.409 -3.762 1.00 87.25 86 GLU A O 1
ATOM 778 N N . GLN A 1 87 ? 3.863 15.033 -5.567 1.00 86.25 87 GLN A N 1
ATOM 779 C CA . GLN A 1 87 ? 2.719 15.607 -6.273 1.00 86.25 87 GLN A CA 1
ATOM 780 C C . GLN A 1 87 ? 1.636 14.567 -6.605 1.00 86.25 87 GLN A C 1
ATOM 782 O O . GLN A 1 87 ? 0.459 14.919 -6.658 1.00 86.25 87 GLN A O 1
ATOM 787 N N . ASP A 1 88 ? 2.002 13.295 -6.789 1.00 87.44 88 ASP A N 1
ATOM 788 C CA . ASP A 1 88 ? 1.038 12.218 -7.029 1.00 87.44 88 ASP A CA 1
ATOM 789 C C . ASP A 1 88 ? 0.169 11.982 -5.784 1.00 87.44 88 ASP A C 1
ATOM 791 O O . ASP A 1 88 ? -1.043 11.833 -5.907 1.00 87.44 88 ASP A O 1
ATOM 795 N N . TYR A 1 89 ? 0.758 12.043 -4.583 1.00 90.06 89 TYR A N 1
ATOM 796 C CA . TYR A 1 89 ? 0.015 11.955 -3.318 1.00 90.06 89 TYR A CA 1
ATOM 797 C C . TYR A 1 89 ? -0.897 13.167 -3.108 1.00 90.06 89 TYR A C 1
ATOM 799 O O . TYR A 1 89 ? -2.019 13.010 -2.642 1.00 90.06 89 TYR A O 1
ATOM 807 N N . VAL A 1 90 ? -0.456 14.366 -3.500 1.00 89.50 90 VAL A N 1
ATOM 808 C CA . VAL A 1 90 ? -1.286 15.585 -3.433 1.00 89.50 90 VAL A CA 1
ATOM 809 C C . VAL A 1 90 ? -2.493 15.503 -4.374 1.00 89.50 90 VAL A C 1
ATOM 811 O O . VAL A 1 90 ? -3.565 16.009 -4.050 1.00 89.50 90 VAL A O 1
ATOM 814 N N . ASN A 1 91 ? -2.327 14.876 -5.540 1.00 90.19 91 ASN A N 1
ATOM 815 C CA . ASN A 1 91 ? -3.374 14.759 -6.557 1.00 90.19 91 ASN A CA 1
ATOM 816 C C . ASN A 1 91 ? -4.308 13.557 -6.341 1.00 90.19 91 ASN A C 1
ATOM 818 O O . ASN A 1 91 ? -5.335 13.451 -7.017 1.00 90.19 91 ASN A O 1
ATOM 822 N N . ALA A 1 92 ? -3.947 12.637 -5.449 1.00 91.62 92 ALA A N 1
ATOM 823 C CA . ALA A 1 92 ? -4.718 11.437 -5.180 1.00 91.62 92 ALA A CA 1
ATOM 824 C C . ALA A 1 92 ? -6.056 11.770 -4.507 1.00 91.62 92 ALA A C 1
ATOM 826 O O . ALA A 1 92 ? -6.154 12.635 -3.637 1.00 91.62 92 ALA A O 1
ATOM 827 N N . VAL A 1 93 ? -7.099 11.037 -4.890 1.00 93.88 93 VAL A N 1
ATOM 828 C CA . VAL A 1 93 ? -8.442 11.164 -4.300 1.00 93.88 93 VAL A CA 1
ATOM 829 C C . VAL A 1 93 ? -8.742 10.061 -3.285 1.00 93.88 93 VAL A C 1
ATOM 831 O O . VAL A 1 93 ? -9.686 10.182 -2.508 1.00 93.88 93 VAL A O 1
ATOM 834 N N . ALA A 1 94 ? -7.931 9.004 -3.278 1.00 93.81 94 ALA A N 1
ATOM 835 C CA . ALA A 1 94 ? -7.951 7.904 -2.324 1.00 93.81 94 ALA A CA 1
ATOM 836 C C . ALA A 1 94 ? -6.584 7.211 -2.311 1.00 93.81 94 ALA A C 1
ATOM 838 O O . ALA A 1 94 ? -5.719 7.503 -3.138 1.00 93.81 94 ALA A O 1
ATOM 839 N N . PHE A 1 95 ? -6.399 6.275 -1.386 1.00 91.94 95 PHE A N 1
ATOM 840 C CA . PHE A 1 95 ? -5.157 5.527 -1.251 1.00 91.94 95 PHE A CA 1
ATOM 841 C C . PHE A 1 95 ? -5.426 4.053 -0.974 1.00 91.94 95 PHE A C 1
ATOM 843 O O . PHE A 1 95 ? -6.203 3.730 -0.079 1.00 91.94 95 PHE A O 1
ATOM 850 N N . GLU A 1 96 ? -4.738 3.161 -1.679 1.00 90.38 96 GLU A N 1
ATOM 851 C CA . GLU A 1 96 ? -4.630 1.761 -1.279 1.00 90.38 96 GLU A CA 1
ATOM 852 C C . GLU A 1 96 ? -3.517 1.646 -0.230 1.00 90.38 96 GLU A C 1
ATOM 854 O O . GLU A 1 96 ? -2.320 1.709 -0.542 1.00 90.38 96 GLU A O 1
ATOM 859 N N . LEU A 1 97 ? -3.909 1.550 1.041 1.00 92.06 97 LEU A N 1
ATOM 860 C CA . LEU A 1 97 ? -2.961 1.610 2.147 1.00 92.06 97 LEU A CA 1
ATOM 861 C C . LEU A 1 97 ? -2.097 0.352 2.187 1.00 92.06 97 LEU A C 1
ATOM 863 O O . LEU A 1 97 ? -2.602 -0.770 2.126 1.00 92.06 97 LEU A O 1
ATOM 867 N N . ARG A 1 98 ? -0.785 0.540 2.363 1.00 90.25 98 ARG A N 1
ATOM 868 C CA . ARG A 1 98 ? 0.136 -0.562 2.642 1.00 90.25 98 ARG A CA 1
ATOM 869 C C . ARG A 1 98 ? 1.221 -0.126 3.621 1.00 90.25 98 ARG A C 1
ATOM 871 O O . ARG A 1 98 ? 1.764 0.977 3.540 1.00 90.25 98 ARG A O 1
ATOM 878 N N . PHE A 1 99 ? 1.604 -1.037 4.509 1.00 91.56 99 PHE A N 1
ATOM 879 C CA . PHE A 1 99 ? 2.743 -0.892 5.403 1.00 91.56 99 PHE A CA 1
ATOM 880 C C . PHE A 1 99 ? 3.932 -1.767 4.997 1.00 91.56 99 PHE A C 1
ATOM 882 O O . PHE A 1 99 ? 3.810 -2.823 4.384 1.00 91.56 99 PHE A O 1
ATOM 889 N N . LYS A 1 100 ? 5.121 -1.351 5.441 1.00 89.81 100 LYS A N 1
ATOM 890 C CA . LYS A 1 100 ? 6.362 -2.123 5.296 1.00 89.81 100 LYS A CA 1
ATOM 891 C C . LYS A 1 100 ? 6.328 -3.456 6.047 1.00 89.81 100 LYS A C 1
ATOM 893 O O . LYS A 1 100 ? 6.928 -4.440 5.615 1.00 89.81 100 LYS A O 1
ATOM 898 N N . ASN A 1 101 ? 5.767 -3.439 7.255 1.00 92.81 101 ASN A N 1
ATOM 899 C CA . ASN A 1 101 ? 5.825 -4.575 8.165 1.00 92.81 101 ASN A CA 1
ATOM 900 C C . ASN A 1 101 ? 4.722 -5.581 7.834 1.00 92.81 101 ASN A C 1
ATOM 902 O O . ASN A 1 101 ? 3.698 -5.225 7.263 1.00 92.81 101 ASN A O 1
ATOM 906 N N . GLN A 1 102 ? 4.929 -6.828 8.248 1.00 92.88 102 GLN A N 1
ATOM 907 C CA . GLN A 1 102 ? 4.012 -7.933 7.976 1.00 92.88 102 GLN A CA 1
ATOM 908 C C . GLN A 1 102 ? 3.460 -8.528 9.277 1.00 92.88 102 GLN A C 1
ATOM 910 O O . GLN A 1 102 ? 4.135 -8.514 10.317 1.00 92.88 102 GLN A O 1
ATOM 915 N N . CYS A 1 103 ? 2.254 -9.072 9.211 1.00 92.12 103 CYS A N 1
ATOM 916 C CA . CYS A 1 103 ? 1.586 -9.875 10.229 1.00 92.12 103 CYS A CA 1
ATOM 917 C C . CYS A 1 103 ? 0.853 -11.046 9.557 1.00 92.12 103 CYS A C 1
ATOM 919 O O . CYS A 1 103 ? 0.766 -11.091 8.338 1.00 92.12 103 CYS A O 1
ATOM 921 N N . TYR A 1 104 ? 0.394 -12.019 10.341 1.00 90.50 104 TYR A N 1
ATOM 922 C CA . TYR A 1 104 ? -0.187 -13.259 9.809 1.00 90.50 104 TYR A CA 1
ATOM 923 C C . TYR A 1 104 ? -1.368 -13.698 10.659 1.00 90.50 104 TYR A C 1
ATOM 925 O O . TYR A 1 104 ? -1.346 -13.468 11.872 1.00 90.50 104 TYR A O 1
ATOM 933 N N . TYR A 1 105 ? -2.341 -14.384 10.071 1.00 87.88 105 TYR A N 1
ATOM 934 C CA . TYR A 1 105 ? -3.361 -15.080 10.851 1.00 87.88 105 TYR A CA 1
ATOM 935 C C . TYR A 1 105 ? -2.786 -16.329 11.517 1.00 87.88 105 TYR A C 1
ATOM 937 O O . TYR A 1 105 ? -1.800 -16.902 11.056 1.00 87.88 105 TYR A O 1
ATOM 945 N N . TYR A 1 106 ? -3.391 -16.754 12.627 1.00 81.19 106 TYR A N 1
ATOM 946 C CA . TYR A 1 106 ? -3.088 -18.078 13.187 1.00 81.19 106 TYR A CA 1
ATOM 947 C C . TYR A 1 106 ? -3.728 -19.218 12.380 1.00 81.19 106 TYR A C 1
ATOM 949 O O . TYR A 1 106 ? -3.225 -20.334 12.445 1.00 81.19 106 TYR A O 1
ATOM 957 N N . ASP A 1 107 ? -4.762 -18.924 11.586 1.00 71.00 107 ASP A N 1
ATOM 958 C CA . ASP A 1 107 ? -5.471 -19.901 10.745 1.00 71.00 107 ASP A CA 1
ATOM 959 C C . ASP A 1 107 ? -4.738 -20.229 9.428 1.00 71.00 107 ASP A C 1
ATOM 961 O O . ASP A 1 107 ? -5.103 -21.177 8.736 1.00 71.00 107 ASP A O 1
ATOM 965 N N . GLU A 1 108 ? -3.684 -19.480 9.085 1.00 59.44 108 GLU A N 1
ATOM 966 C CA . GLU A 1 108 ? -2.852 -19.691 7.896 1.00 59.44 108 GLU A CA 1
ATOM 967 C C . GLU A 1 108 ? -1.606 -20.536 8.245 1.00 59.44 108 GLU A C 1
ATOM 969 O O . GLU A 1 108 ? -0.624 -20.023 8.788 1.00 59.44 108 GLU A O 1
ATOM 974 N N . GLY A 1 109 ? -1.607 -21.843 7.942 1.00 54.38 109 GLY A N 1
ATOM 975 C CA . GLY A 1 109 ? -0.401 -22.685 8.040 1.00 54.38 109 GLY A CA 1
ATOM 976 C C . GLY A 1 109 ? -0.629 -24.191 8.235 1.00 54.38 109 GLY A 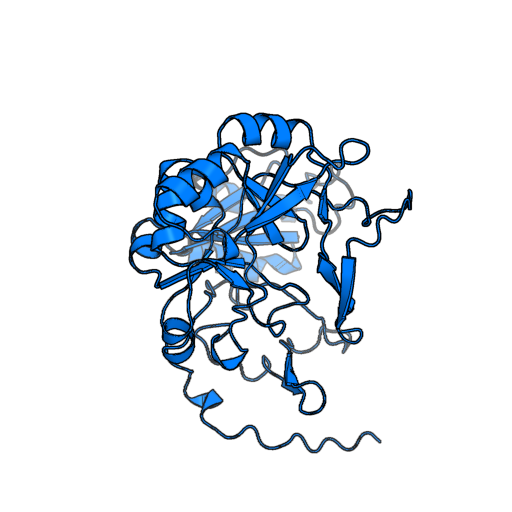C 1
ATOM 977 O O . GLY A 1 109 ? -1.736 -24.640 8.497 1.00 54.38 109 GLY A O 1
ATOM 978 N N . TYR A 1 110 ? 0.461 -24.966 8.123 1.00 46.41 110 TYR A N 1
ATOM 979 C CA . TYR A 1 110 ? 0.503 -26.437 8.261 1.00 46.41 110 TYR A CA 1
ATOM 980 C C . TYR A 1 110 ? 0.437 -26.950 9.715 1.00 46.41 110 TYR A C 1
ATOM 982 O O . TYR A 1 110 ? 0.277 -28.148 9.935 1.00 46.41 110 TYR A O 1
ATOM 990 N N . ASP A 1 111 ? 0.570 -26.063 10.704 1.00 50.69 111 ASP A N 1
ATOM 991 C CA . ASP A 1 111 ? 0.565 -26.383 12.142 1.00 50.69 111 ASP A CA 1
ATOM 992 C C . ASP A 1 111 ? -0.812 -26.009 12.736 1.00 50.69 111 ASP A C 1
ATOM 994 O O . ASP A 1 111 ? -0.946 -25.124 13.582 1.00 50.69 111 ASP A O 1
ATOM 998 N N . CYS A 1 112 ? -1.850 -26.611 12.139 1.00 51.84 112 CYS A N 1
ATOM 999 C CA . CYS A 1 112 ? -3.250 -26.175 12.083 1.00 51.84 112 CYS A CA 1
ATOM 1000 C C . CYS A 1 112 ? -3.986 -26.152 13.438 1.00 51.84 112 CYS A C 1
ATOM 1002 O O . CYS A 1 112 ? -4.886 -26.959 13.680 1.00 51.84 112 CYS A O 1
ATOM 1004 N N . GLU A 1 113 ? -3.681 -25.201 14.313 1.00 56.78 113 GLU A N 1
ATOM 1005 C CA . GLU A 1 113 ? -4.637 -24.791 15.341 1.00 56.78 113 GLU A CA 1
ATOM 1006 C C . GLU A 1 113 ? -5.587 -23.739 14.763 1.00 56.78 113 GLU A C 1
ATOM 1008 O O . GLU A 1 113 ? -5.209 -22.586 14.577 1.00 56.78 113 GLU A O 1
ATOM 1013 N N . LYS A 1 114 ? -6.823 -24.157 14.473 1.00 66.94 114 LYS A N 1
ATOM 1014 C CA . LYS A 1 114 ? -7.871 -23.284 13.942 1.00 66.94 114 LYS A CA 1
ATOM 1015 C C . LYS A 1 114 ? -8.510 -22.470 15.063 1.00 66.94 114 LYS A C 1
ATOM 1017 O O . LYS A 1 114 ? -9.006 -23.031 16.038 1.00 66.94 114 LYS A O 1
ATOM 1022 N N . TYR A 1 115 ? -8.520 -21.159 14.890 1.00 74.06 115 TYR A N 1
ATOM 1023 C CA . TYR A 1 115 ? -9.271 -20.195 15.687 1.00 74.06 115 TYR A CA 1
ATOM 1024 C C . TYR A 1 115 ? -10.574 -19.771 14.999 1.00 74.06 115 TYR A C 1
ATOM 1026 O O . TYR A 1 115 ? -11.320 -18.974 15.568 1.00 74.06 115 TYR A O 1
ATOM 1034 N N . ASP A 1 116 ? -10.832 -20.301 13.795 1.00 77.50 116 ASP A N 1
ATOM 1035 C CA . ASP A 1 116 ? -11.988 -20.007 12.940 1.00 77.50 116 ASP A CA 1
ATOM 1036 C C . ASP A 1 116 ? -12.231 -18.493 12.792 1.00 77.50 116 ASP A C 1
ATOM 1038 O O . ASP A 1 116 ? -13.362 -18.007 12.707 1.00 77.50 116 ASP A O 1
ATOM 1042 N N . CYS A 1 117 ? -11.135 -17.732 12.767 1.00 82.81 117 CYS A N 1
ATOM 1043 C CA . CYS A 1 117 ? -11.138 -16.291 12.581 1.00 82.81 117 CYS A CA 1
ATOM 1044 C C . CYS A 1 117 ? -11.133 -15.901 11.107 1.00 82.81 117 CYS A C 1
ATOM 1046 O O . CYS A 1 117 ? -11.175 -14.712 10.823 1.00 82.81 117 CYS A O 1
ATOM 1048 N N . MET A 1 118 ? -11.152 -16.867 10.186 1.00 84.88 118 MET A N 1
ATOM 1049 C CA . MET A 1 118 ? -11.353 -16.661 8.752 1.00 84.88 118 MET A CA 1
ATOM 1050 C C . MET A 1 118 ? -12.634 -17.357 8.274 1.00 84.88 118 MET A C 1
ATOM 1052 O O . MET A 1 118 ? -12.947 -18.475 8.681 1.00 84.88 118 MET A O 1
ATOM 1056 N N . LYS A 1 119 ? -13.369 -16.715 7.362 1.00 83.56 119 LYS A N 1
ATOM 1057 C CA . LYS A 1 119 ? -14.545 -17.273 6.682 1.00 83.56 119 LYS A CA 1
ATOM 1058 C C . LYS A 1 119 ? -14.373 -17.197 5.175 1.00 83.56 119 LYS A C 1
ATOM 1060 O O . LYS A 1 119 ? -14.001 -16.148 4.663 1.00 83.56 119 LYS A O 1
ATOM 1065 N N . LEU A 1 120 ? -14.726 -18.278 4.485 1.00 78.56 120 LEU A N 1
ATOM 1066 C CA . LEU A 1 120 ? -14.863 -18.283 3.033 1.00 78.56 120 LEU A CA 1
ATOM 1067 C C . LEU A 1 120 ? -16.036 -17.372 2.638 1.00 78.56 120 LEU A C 1
ATOM 1069 O O . LEU A 1 120 ? -17.190 -17.666 2.965 1.00 78.56 120 LEU A O 1
ATOM 1073 N N . GLU A 1 121 ? -15.736 -16.249 1.991 1.00 72.75 121 GLU A N 1
ATOM 1074 C CA . GLU A 1 121 ? -16.748 -15.319 1.478 1.00 72.75 121 GLU A CA 1
ATOM 1075 C C . GLU A 1 121 ? -17.121 -15.627 0.031 1.00 72.75 121 GLU A C 1
ATOM 1077 O O . GLU A 1 121 ? -18.308 -15.617 -0.289 1.00 72.75 121 GLU A O 1
ATOM 1082 N N . SER A 1 122 ? -16.147 -16.012 -0.797 1.00 65.19 122 SER A N 1
ATOM 1083 C CA . SER A 1 122 ? -16.389 -16.494 -2.157 1.00 65.19 122 SER A CA 1
ATOM 1084 C C . SER A 1 122 ? -15.700 -17.836 -2.364 1.00 65.19 122 SER A C 1
ATOM 1086 O O . SER A 1 122 ? -14.474 -17.932 -2.380 1.00 65.19 122 SER A O 1
ATOM 1088 N N . ALA A 1 123 ? -16.499 -18.895 -2.516 1.00 65.06 123 ALA A N 1
ATOM 1089 C CA . ALA A 1 123 ? -15.981 -20.225 -2.826 1.00 65.06 123 ALA A CA 1
ATOM 1090 C C . ALA A 1 123 ? -15.394 -20.297 -4.241 1.00 65.06 123 ALA A C 1
ATOM 1092 O O . ALA A 1 123 ? -14.421 -21.015 -4.446 1.00 65.06 123 ALA A O 1
ATOM 1093 N N . ALA A 1 124 ? -15.956 -19.527 -5.179 1.00 61.34 124 ALA A N 1
ATOM 1094 C CA . ALA A 1 124 ? -15.481 -19.457 -6.557 1.00 61.34 124 ALA A CA 1
ATOM 1095 C C . ALA A 1 124 ? -14.083 -18.823 -6.647 1.00 61.34 124 ALA A C 1
ATOM 1097 O O . ALA A 1 124 ? -13.243 -19.317 -7.387 1.00 61.34 124 ALA A O 1
ATOM 1098 N N . LEU A 1 125 ? -13.814 -17.789 -5.840 1.00 61.03 125 LEU A N 1
ATOM 1099 C CA . LEU A 1 125 ? -12.520 -17.093 -5.814 1.00 61.03 125 LEU A CA 1
ATOM 1100 C C . LEU A 1 125 ? -11.546 -17.636 -4.756 1.00 61.03 125 LEU A C 1
ATOM 1102 O O . LEU A 1 125 ? -10.443 -17.117 -4.594 1.00 61.03 125 LEU A O 1
ATOM 1106 N N . GLY A 1 126 ? -11.959 -18.644 -3.979 1.00 65.75 126 GLY A N 1
ATOM 1107 C CA . GLY A 1 126 ? -11.176 -19.150 -2.848 1.00 65.75 126 GLY A CA 1
ATOM 1108 C C . GLY A 1 126 ? -10.894 -18.087 -1.779 1.00 65.75 126 GLY A C 1
ATOM 1109 O O . GLY A 1 126 ? -9.886 -18.175 -1.078 1.00 65.75 126 GLY A O 1
ATOM 1110 N N . GLN A 1 127 ? -11.758 -17.076 -1.659 1.00 69.31 127 GLN A N 1
ATOM 1111 C CA . GLN A 1 127 ? -11.482 -15.882 -0.873 1.00 69.31 127 GLN A CA 1
ATOM 1112 C C . GLN A 1 127 ? -11.908 -16.024 0.584 1.00 69.31 127 GLN A C 1
ATOM 1114 O O . GLN A 1 127 ? -13.078 -16.267 0.901 1.00 69.31 127 GLN A O 1
ATOM 1119 N N . TRP A 1 128 ? -10.950 -15.788 1.475 1.00 76.31 128 TRP A N 1
ATOM 1120 C CA . TRP A 1 128 ? -11.146 -15.801 2.916 1.00 76.31 128 TRP A CA 1
ATOM 1121 C C . TRP A 1 128 ? -11.136 -14.387 3.479 1.00 76.31 128 TRP A C 1
ATOM 1123 O O . TRP A 1 128 ? -10.348 -13.544 3.063 1.00 76.31 128 TRP A O 1
ATOM 1133 N N . TYR A 1 129 ? -12.000 -14.149 4.458 1.00 80.44 129 TYR A N 1
ATOM 1134 C CA . TYR A 1 129 ? -12.138 -12.859 5.113 1.00 80.44 129 TYR A CA 1
ATOM 1135 C C . TYR A 1 129 ? -12.170 -13.023 6.637 1.00 80.44 129 TYR A C 1
ATOM 1137 O O . TYR A 1 129 ? -12.805 -13.965 7.133 1.00 80.44 129 TYR A O 1
ATOM 1145 N N . PRO A 1 130 ? -11.542 -12.122 7.409 1.00 85.88 130 PRO A N 1
ATOM 1146 C CA . PRO A 1 130 ? -11.499 -12.243 8.852 1.00 85.88 130 PRO A CA 1
ATOM 1147 C C . PRO A 1 130 ? -12.869 -12.033 9.505 1.00 85.88 130 PRO A C 1
ATOM 1149 O O . PRO A 1 130 ? -13.636 -11.119 9.188 1.00 85.88 130 PRO A O 1
ATOM 1152 N N . MET A 1 131 ? -13.161 -12.860 10.498 1.00 87.00 131 MET A N 1
ATOM 1153 C CA . MET A 1 131 ? -14.291 -12.740 11.404 1.00 87.00 131 MET A CA 1
ATOM 1154 C C . MET A 1 131 ? -13.813 -12.364 12.799 1.00 87.00 131 MET A C 1
ATOM 1156 O O . MET A 1 131 ? -12.713 -12.693 13.227 1.00 87.00 131 MET A O 1
ATOM 1160 N N . SER A 1 132 ? -14.672 -11.665 13.533 1.00 84.75 132 SER A N 1
ATOM 1161 C CA . SER A 1 132 ? -14.431 -11.382 14.943 1.00 84.75 132 SER A CA 1
ATOM 1162 C C . SER A 1 132 ? -14.763 -12.616 15.789 1.00 84.75 132 SER A C 1
ATOM 1164 O O . SER A 1 132 ? -15.825 -13.199 15.563 1.00 84.75 132 SER A O 1
ATOM 1166 N N . PRO A 1 133 ? -13.943 -12.967 16.796 1.00 89.88 133 PRO A N 1
ATOM 1167 C CA . PRO A 1 133 ? -12.662 -12.353 17.175 1.00 89.88 133 PRO A CA 1
ATOM 1168 C C . PRO A 1 133 ? -11.516 -12.657 16.191 1.00 89.88 133 PRO A C 1
ATOM 1170 O O . PRO A 1 133 ? -11.370 -13.777 15.720 1.00 89.88 133 PRO A O 1
ATOM 1173 N N . ILE A 1 134 ? -10.680 -11.647 15.918 1.00 92.19 134 ILE A N 1
ATOM 1174 C CA . ILE A 1 134 ? -9.563 -11.737 14.966 1.00 92.19 134 ILE A CA 1
ATOM 1175 C C . ILE A 1 134 ? -8.279 -12.099 15.720 1.00 92.19 134 ILE A C 1
ATOM 1177 O O . ILE A 1 134 ? -7.899 -11.389 16.655 1.00 92.19 134 ILE A O 1
ATOM 1181 N N . TYR A 1 135 ? -7.565 -13.143 15.289 1.00 91.62 135 TYR A N 1
ATOM 1182 C CA . TYR A 1 135 ? -6.308 -13.563 15.916 1.00 91.62 135 TYR A CA 1
ATOM 1183 C C . TYR A 1 135 ? -5.122 -13.446 14.965 1.00 91.62 135 TYR A C 1
ATOM 1185 O O . TYR A 1 135 ? -5.057 -14.131 13.946 1.00 91.62 135 TYR A O 1
ATOM 1193 N N . ILE A 1 136 ? -4.134 -12.629 15.345 1.00 91.94 136 ILE A N 1
ATOM 1194 C CA . ILE A 1 136 ? -2.944 -12.387 14.524 1.00 91.94 136 ILE A CA 1
ATOM 1195 C C . ILE A 1 136 ? -1.631 -12.661 15.256 1.00 91.94 136 ILE A C 1
ATOM 1197 O O . ILE A 1 136 ? -1.450 -12.427 16.459 1.00 91.94 136 ILE A O 1
ATOM 1201 N N . LYS A 1 137 ? -0.645 -13.102 14.485 1.00 91.12 137 LYS A N 1
ATOM 1202 C CA . LYS A 1 137 ? 0.747 -13.250 14.876 1.00 91.12 137 LYS A CA 1
ATOM 1203 C C . LYS A 1 137 ? 1.543 -12.043 14.391 1.00 91.12 137 LYS A C 1
ATOM 1205 O O . LYS A 1 137 ? 1.728 -11.828 13.197 1.00 91.12 137 LYS A O 1
ATOM 1210 N N . LEU A 1 138 ? 2.094 -11.296 15.348 1.00 92.06 138 LEU A N 1
ATOM 1211 C CA . LEU A 1 138 ? 3.049 -10.217 15.089 1.00 92.06 138 LEU A CA 1
ATOM 1212 C C . LEU A 1 138 ? 4.491 -10.742 15.213 1.00 92.06 138 LEU A C 1
ATOM 1214 O O . LEU A 1 138 ? 4.912 -11.080 16.334 1.00 92.06 138 LEU A O 1
ATOM 1218 N N . PRO A 1 139 ? 5.271 -10.781 14.113 1.00 91.69 139 PRO A N 1
ATOM 1219 C CA . PRO A 1 139 ? 6.709 -11.026 14.158 1.00 91.69 139 PRO A CA 1
ATOM 1220 C C . PRO A 1 139 ? 7.430 -10.045 15.084 1.00 91.69 139 PRO A C 1
ATOM 1222 O O . PRO A 1 139 ? 6.983 -8.919 15.300 1.00 91.69 139 PRO A O 1
ATOM 1225 N N . THR A 1 140 ? 8.601 -10.433 15.593 1.00 91.38 140 THR A N 1
ATOM 1226 C CA . THR A 1 140 ? 9.376 -9.602 16.533 1.00 91.38 140 THR A CA 1
ATOM 1227 C C . THR A 1 140 ? 9.678 -8.205 15.985 1.00 91.38 140 THR A C 1
ATOM 1229 O O . THR A 1 140 ? 9.605 -7.231 16.731 1.00 91.38 140 THR A O 1
ATOM 1232 N N . LYS A 1 141 ? 10.000 -8.088 14.688 1.00 91.62 141 LYS A N 1
ATOM 1233 C CA . LYS A 1 141 ? 10.247 -6.788 14.039 1.00 91.62 141 LYS A CA 1
ATOM 1234 C C . LYS A 1 141 ? 8.983 -5.919 14.031 1.00 91.62 141 LYS A C 1
ATOM 1236 O O . LYS A 1 141 ? 9.055 -4.766 14.442 1.00 91.62 141 LYS A O 1
ATOM 1241 N N . THR A 1 142 ? 7.841 -6.500 13.667 1.00 93.56 142 THR A N 1
ATOM 1242 C CA . THR A 1 142 ? 6.536 -5.826 13.642 1.00 93.56 142 THR A CA 1
ATOM 1243 C C . THR A 1 142 ? 6.095 -5.389 15.036 1.00 93.56 142 THR A C 1
ATOM 1245 O O . THR A 1 142 ? 5.670 -4.257 15.219 1.00 93.56 142 THR A O 1
ATOM 1248 N N . ARG A 1 143 ? 6.292 -6.225 16.064 1.00 92.44 143 ARG A N 1
ATOM 1249 C CA . ARG A 1 143 ? 5.969 -5.847 17.449 1.00 92.44 143 ARG A CA 1
ATOM 1250 C C . ARG A 1 143 ? 6.751 -4.613 17.907 1.00 92.44 143 ARG A C 1
ATOM 1252 O O . ARG A 1 143 ? 6.161 -3.679 18.428 1.00 92.44 143 ARG A O 1
ATOM 1259 N N . LYS A 1 144 ? 8.060 -4.574 17.629 1.00 92.56 144 LYS A N 1
ATOM 1260 C CA . LYS A 1 144 ? 8.900 -3.396 17.912 1.00 92.56 144 LYS A CA 1
ATOM 1261 C C . LYS A 1 144 ? 8.475 -2.163 17.113 1.00 92.56 144 LYS A C 1
ATOM 1263 O O . LYS A 1 144 ? 8.757 -1.048 17.536 1.00 92.56 144 LYS A O 1
ATOM 1268 N N . ALA A 1 145 ? 7.910 -2.343 15.922 1.00 91.69 145 ALA A N 1
ATOM 1269 C CA . ALA A 1 145 ? 7.364 -1.254 15.119 1.00 91.69 145 ALA A CA 1
ATOM 1270 C C . ALA A 1 145 ? 6.061 -0.706 15.715 1.00 91.69 145 ALA A C 1
ATOM 1272 O O . ALA A 1 145 ? 5.891 0.506 15.810 1.00 91.69 145 ALA A O 1
ATOM 1273 N N . PHE A 1 146 ? 5.198 -1.578 16.230 1.00 94.50 146 PHE A N 1
ATOM 1274 C CA . PHE A 1 146 ? 3.928 -1.187 16.843 1.00 94.50 146 PHE A CA 1
ATOM 1275 C C . PHE A 1 146 ? 4.115 -0.305 18.085 1.00 94.50 146 PHE A C 1
ATOM 1277 O O . PHE A 1 146 ? 3.332 0.624 18.301 1.00 94.50 146 PHE A O 1
ATOM 1284 N N . ASP A 1 147 ? 5.210 -0.496 18.830 1.00 89.31 147 ASP A N 1
ATOM 1285 C CA . ASP A 1 147 ? 5.600 0.382 19.944 1.00 89.31 147 ASP A CA 1
A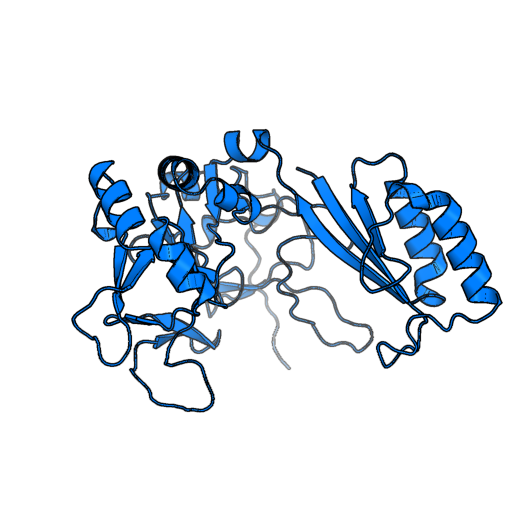TOM 1286 C C . ASP A 1 147 ? 5.787 1.857 19.523 1.00 89.31 147 ASP A C 1
ATOM 1288 O O . ASP A 1 147 ? 5.664 2.752 20.370 1.00 89.31 147 ASP A O 1
ATOM 1292 N N . ARG A 1 148 ? 6.050 2.105 18.228 1.00 89.75 148 ARG A N 1
ATOM 1293 C CA . ARG A 1 148 ? 6.278 3.412 17.587 1.00 89.75 148 ARG A CA 1
ATOM 1294 C C . ARG A 1 148 ? 5.113 3.889 16.704 1.00 89.75 148 ARG A C 1
ATOM 1296 O O . ARG A 1 148 ? 5.349 4.654 15.781 1.00 89.75 148 ARG A O 1
ATOM 1303 N N . MET A 1 149 ? 3.877 3.456 16.968 1.00 93.62 149 MET A N 1
ATOM 1304 C CA . MET A 1 149 ? 2.694 3.864 16.178 1.00 93.62 149 MET A CA 1
ATOM 1305 C C . MET A 1 149 ? 2.705 3.393 14.709 1.00 93.62 149 MET A C 1
ATOM 1307 O O . MET A 1 149 ? 1.996 3.957 13.891 1.00 93.62 149 MET A O 1
ATOM 1311 N N . GLU A 1 150 ? 3.482 2.368 14.344 1.00 94.56 150 GLU A N 1
ATOM 1312 C CA . GLU A 1 150 ? 3.470 1.838 12.970 1.00 94.56 150 GLU A CA 1
ATOM 1313 C C . GLU A 1 150 ? 2.298 0.867 12.716 1.00 94.56 150 GLU A C 1
ATOM 1315 O O . GLU A 1 150 ? 1.647 0.388 13.649 1.00 94.56 150 GLU A O 1
ATOM 1320 N N . GLY A 1 151 ? 2.069 0.543 11.440 1.00 95.94 151 GLY A N 1
ATOM 1321 C CA . GLY A 1 151 ? 1.169 -0.522 10.997 1.00 95.94 151 GLY A CA 1
ATOM 1322 C C . GLY A 1 151 ? 1.890 -1.696 10.325 1.00 95.94 151 GLY A C 1
ATOM 1323 O O . GLY A 1 151 ? 3.125 -1.732 10.215 1.00 95.94 151 GLY A O 1
ATOM 1324 N N . ALA A 1 152 ? 1.103 -2.682 9.909 1.00 95.88 152 ALA A N 1
ATOM 1325 C CA . ALA A 1 152 ? 1.519 -3.882 9.196 1.00 95.88 152 ALA A CA 1
ATOM 1326 C C . ALA A 1 152 ? 0.401 -4.385 8.277 1.00 95.88 152 ALA A C 1
ATOM 1328 O O . ALA A 1 152 ? -0.768 -4.120 8.541 1.00 95.88 152 ALA A O 1
ATOM 1329 N N . ASN A 1 153 ? 0.771 -5.165 7.266 1.00 91.50 153 ASN A N 1
ATOM 1330 C CA . ASN A 1 153 ? -0.181 -5.848 6.393 1.00 91.50 153 ASN A CA 1
ATOM 1331 C C . ASN A 1 153 ? -0.157 -7.359 6.631 1.00 91.50 153 ASN A C 1
ATOM 1333 O O . ASN A 1 153 ? 0.835 -7.883 7.146 1.00 91.50 153 ASN A O 1
ATOM 1337 N N . THR A 1 154 ? -1.208 -8.067 6.236 1.00 87.31 154 THR A N 1
ATOM 1338 C CA . THR A 1 154 ? -1.138 -9.510 5.956 1.00 87.31 154 THR A CA 1
ATOM 1339 C C . THR A 1 154 ? -0.602 -9.754 4.537 1.00 87.31 154 THR A C 1
ATOM 1341 O O . THR A 1 154 ? -0.554 -8.815 3.735 1.00 87.31 154 THR A O 1
ATOM 1344 N N . PRO A 1 155 ? -0.214 -10.995 4.179 1.00 78.69 155 PRO A N 1
ATOM 1345 C CA . PRO A 1 155 ? 0.079 -11.349 2.788 1.00 78.69 155 PRO A CA 1
ATOM 1346 C C . PRO A 1 155 ? -1.092 -11.063 1.835 1.00 78.69 155 PRO A C 1
ATOM 1348 O O . PRO A 1 155 ? -0.862 -10.677 0.695 1.00 78.69 155 PRO A O 1
ATOM 1351 N N . ALA A 1 156 ? -2.329 -11.165 2.332 1.00 75.31 156 ALA A N 1
ATOM 1352 C CA . ALA A 1 156 ? -3.556 -10.781 1.633 1.00 75.31 156 ALA A CA 1
ATOM 1353 C C . ALA A 1 156 ? -3.843 -9.263 1.680 1.00 75.31 156 ALA A C 1
ATOM 1355 O O . ALA A 1 156 ? -4.974 -8.843 1.481 1.00 75.31 156 ALA A O 1
ATOM 1356 N N . LEU A 1 157 ? -2.835 -8.429 1.968 1.00 76.94 157 LEU A N 1
ATOM 1357 C CA . LEU A 1 157 ? -2.897 -6.959 1.960 1.00 76.94 157 LEU A CA 1
ATOM 1358 C C . LEU A 1 157 ? -3.901 -6.321 2.935 1.00 76.94 157 LEU A C 1
ATOM 1360 O O . LEU A 1 157 ? -4.231 -5.141 2.809 1.00 76.94 157 LEU A O 1
ATOM 1364 N N . GLU A 1 158 ? -4.336 -7.041 3.965 1.00 87.19 158 GLU A N 1
ATOM 1365 C CA . GLU A 1 158 ? -5.205 -6.467 4.989 1.00 87.19 158 GLU A CA 1
ATOM 1366 C C . GLU A 1 158 ? -4.396 -5.656 5.991 1.00 87.19 158 GLU A C 1
ATOM 1368 O O . GLU A 1 158 ? -3.361 -6.103 6.490 1.00 87.19 158 GLU A O 1
ATOM 1373 N N . ASN A 1 159 ? -4.879 -4.458 6.308 1.00 93.12 159 ASN A N 1
ATOM 1374 C CA . ASN A 1 159 ? -4.111 -3.474 7.056 1.00 93.12 159 ASN A CA 1
ATOM 1375 C C . ASN A 1 159 ? -4.433 -3.484 8.555 1.00 93.12 159 ASN A C 1
ATOM 1377 O O . ASN A 1 159 ? -5.588 -3.384 8.977 1.00 93.12 159 ASN A O 1
ATOM 1381 N N . TYR A 1 160 ? -3.377 -3.508 9.365 1.00 96.50 160 TYR A N 1
ATOM 1382 C CA . TYR A 1 160 ? -3.418 -3.463 10.821 1.00 96.50 160 TYR A CA 1
ATOM 1383 C C . TYR A 1 160 ? -2.578 -2.308 11.351 1.00 96.50 160 TYR A C 1
ATOM 1385 O O . TYR A 1 160 ? -1.437 -2.110 10.940 1.00 96.50 160 TYR A O 1
ATOM 1393 N N . ILE A 1 161 ? -3.107 -1.588 12.334 1.00 98.00 161 ILE A N 1
ATOM 1394 C CA . ILE A 1 161 ? -2.413 -0.500 13.021 1.00 98.00 161 ILE A CA 1
ATOM 1395 C C . ILE A 1 161 ? -2.182 -0.832 14.492 1.00 98.00 161 ILE A C 1
ATOM 1397 O O . ILE A 1 161 ? -2.916 -1.618 15.102 1.00 98.00 161 ILE A O 1
ATOM 1401 N N . SER A 1 162 ? -1.148 -0.233 15.082 1.00 97.88 162 SER A N 1
ATOM 1402 C CA . SER A 1 162 ? -0.890 -0.413 16.507 1.00 97.88 162 SER A CA 1
ATOM 1403 C C . SER A 1 162 ? -1.929 0.300 17.383 1.00 97.88 162 SER A C 1
ATOM 1405 O O . SER A 1 162 ? -2.505 1.306 16.959 1.00 97.88 162 SER A O 1
ATOM 1407 N N . PRO A 1 163 ? -2.134 -0.150 18.639 1.00 97.56 163 PRO A N 1
ATOM 1408 C CA . PRO A 1 163 ? -3.058 0.505 19.566 1.00 97.56 163 PRO A CA 1
ATOM 1409 C C . PRO A 1 163 ? -2.792 2.002 19.766 1.00 97.56 163 PRO A C 1
ATOM 1411 O O . PRO A 1 163 ? -3.729 2.789 19.815 1.00 97.56 163 PRO A O 1
ATOM 1414 N N . LYS A 1 164 ? -1.520 2.422 19.792 1.00 97.62 164 LYS A N 1
ATOM 1415 C CA . LYS A 1 164 ? -1.162 3.842 19.925 1.00 97.62 164 LYS A CA 1
ATOM 1416 C C . LYS A 1 164 ? -1.549 4.668 18.696 1.00 97.62 164 LYS A C 1
ATOM 1418 O O . LYS A 1 164 ? -1.922 5.828 18.843 1.00 97.62 164 LYS A O 1
ATOM 1423 N N . LEU A 1 165 ? -1.420 4.099 17.491 1.00 98.06 165 LEU A N 1
ATOM 1424 C CA . LEU A 1 165 ? -1.857 4.781 16.271 1.00 98.06 165 LEU A CA 1
ATOM 1425 C C . LEU A 1 165 ? -3.385 4.875 16.240 1.00 98.06 165 LEU A C 1
ATOM 1427 O O . LEU A 1 165 ? -3.915 5.939 15.944 1.00 98.06 165 LEU A O 1
ATOM 1431 N N . TYR A 1 166 ? -4.082 3.805 16.628 1.00 98.44 166 TYR A N 1
ATOM 1432 C CA . TYR A 1 166 ? -5.535 3.814 16.798 1.00 98.44 166 TYR A CA 1
ATOM 1433 C C . TYR A 1 166 ? -5.998 4.922 17.759 1.00 98.44 166 TYR A C 1
ATOM 1435 O O . TYR A 1 166 ? -6.812 5.755 17.374 1.00 98.44 166 TYR A O 1
ATOM 1443 N N . GLU A 1 167 ? -5.435 4.998 18.970 1.00 98.25 167 GLU A N 1
ATOM 1444 C CA . GLU A 1 167 ? -5.780 6.032 19.961 1.00 98.25 167 GLU A CA 1
ATOM 1445 C C . GLU A 1 167 ? -5.593 7.452 19.410 1.00 98.25 167 GLU A C 1
ATOM 1447 O O . GLU A 1 167 ? -6.448 8.318 19.612 1.00 98.25 167 GLU A O 1
ATOM 1452 N N . TYR A 1 168 ? -4.502 7.687 18.676 1.00 98.31 168 TYR A N 1
ATOM 1453 C CA . TYR A 1 168 ? -4.263 8.963 18.007 1.00 98.31 168 TYR A CA 1
ATOM 1454 C C . TYR A 1 168 ? -5.350 9.265 16.964 1.00 98.31 168 TYR A C 1
ATOM 1456 O O . TYR A 1 168 ? -5.935 10.346 17.006 1.00 98.31 168 TYR A O 1
ATOM 1464 N N . LEU A 1 169 ? -5.689 8.314 16.089 1.00 98.44 169 LEU A N 1
ATOM 1465 C CA . LEU A 1 169 ? -6.717 8.505 15.061 1.00 98.44 169 LEU A CA 1
ATOM 1466 C C . LEU A 1 169 ? -8.105 8.772 15.667 1.00 98.44 169 LEU A C 1
ATOM 1468 O O . LEU A 1 169 ? -8.804 9.679 15.212 1.00 98.44 169 LEU A O 1
ATOM 1472 N N . ILE A 1 170 ? -8.473 8.063 16.740 1.00 98.44 170 ILE A N 1
ATOM 1473 C CA . ILE A 1 170 ? -9.698 8.346 17.503 1.00 98.44 170 ILE A CA 1
ATOM 1474 C C . ILE A 1 170 ? -9.663 9.767 18.078 1.00 98.44 170 ILE A C 1
ATOM 1476 O O . ILE A 1 170 ? -10.643 10.504 17.965 1.00 98.44 170 ILE A O 1
ATOM 1480 N N . SER A 1 171 ? -8.530 10.197 18.648 1.00 98.25 171 SER A N 1
ATOM 1481 C CA . SER A 1 171 ? -8.386 11.557 19.194 1.00 98.25 171 SER A CA 1
ATOM 1482 C C . SER A 1 171 ? -8.487 12.653 18.123 1.00 98.25 171 SER A C 1
ATOM 1484 O O . SER A 1 171 ? -8.926 13.764 18.415 1.00 98.25 171 SER A O 1
ATOM 1486 N N . CYS A 1 172 ? -8.150 12.325 16.873 1.00 98.06 172 CYS A N 1
ATOM 1487 C CA . CYS A 1 172 ? -8.321 13.181 15.700 1.00 98.06 172 CYS A CA 1
ATOM 1488 C C . CYS A 1 172 ? -9.744 13.137 15.110 1.00 98.06 172 CYS A C 1
ATOM 1490 O O . CYS A 1 172 ? -10.012 13.795 14.101 1.00 98.06 172 CYS A O 1
ATOM 1492 N N . GLY A 1 173 ? -10.667 12.395 15.730 1.00 97.56 173 GLY A N 1
ATOM 1493 C CA . GLY A 1 173 ? -12.077 12.345 15.351 1.00 97.56 173 GLY A CA 1
ATOM 1494 C C . GLY A 1 173 ? -12.424 11.298 14.293 1.00 97.56 173 GLY A C 1
ATOM 1495 O O . GLY A 1 173 ? -13.489 11.401 13.685 1.00 97.56 173 GLY A O 1
ATOM 1496 N N . ILE A 1 174 ? -11.559 10.307 14.048 1.00 97.69 174 ILE A N 1
ATOM 1497 C CA . ILE A 1 174 ? -11.929 9.140 13.238 1.00 97.69 174 ILE A CA 1
ATOM 1498 C C . ILE A 1 174 ? -12.850 8.240 14.069 1.00 97.69 174 ILE A C 1
ATOM 1500 O O . ILE A 1 174 ? -12.587 7.980 15.241 1.00 97.69 174 ILE A O 1
ATOM 1504 N N . SER A 1 175 ? -13.953 7.792 13.471 1.00 96.50 175 SER A N 1
ATOM 1505 C CA . SER A 1 175 ? -14.945 6.946 14.140 1.00 96.50 175 SER A CA 1
ATOM 1506 C C . SER A 1 175 ? -14.367 5.573 14.491 1.00 96.50 175 SER A C 1
ATOM 1508 O O . SER A 1 175 ? -13.629 4.983 13.702 1.00 96.50 175 SER A O 1
ATOM 1510 N N . ALA A 1 176 ? -14.745 5.037 15.654 1.00 96.31 176 ALA A N 1
ATOM 1511 C CA . ALA A 1 176 ? -14.332 3.705 16.097 1.00 96.31 176 ALA A CA 1
ATOM 1512 C C . ALA A 1 176 ? -14.875 2.573 15.203 1.00 96.31 176 ALA A C 1
ATOM 1514 O O . ALA A 1 176 ? -14.326 1.476 15.217 1.00 96.31 176 ALA A O 1
ATOM 1515 N N . GLU A 1 177 ? -15.920 2.832 14.407 1.00 95.31 177 GLU A N 1
ATOM 1516 C CA . GLU A 1 177 ? -16.527 1.841 13.503 1.00 95.31 177 GLU A CA 1
ATOM 1517 C C . GLU A 1 177 ? -15.557 1.319 12.430 1.00 95.31 177 GLU A C 1
ATOM 1519 O O . GLU A 1 177 ? -15.665 0.169 12.012 1.00 95.31 177 GLU A O 1
ATOM 1524 N N . TYR A 1 178 ? -14.567 2.134 12.047 1.00 96.62 178 TYR A N 1
ATOM 1525 C CA . TYR A 1 178 ? -13.552 1.794 11.047 1.00 96.62 178 TYR A CA 1
ATOM 1526 C C . TYR A 1 178 ? -12.424 0.915 11.596 1.00 96.62 178 TYR A C 1
ATOM 1528 O O . TYR A 1 178 ? -11.430 0.680 10.905 1.00 96.62 178 TYR A O 1
ATOM 1536 N N . PHE A 1 179 ? -12.534 0.446 12.839 1.00 96.56 179 PHE A N 1
ATOM 1537 C CA . PHE A 1 179 ? -11.492 -0.326 13.494 1.00 96.56 179 PHE A CA 1
ATOM 1538 C C . PHE A 1 179 ? -12.063 -1.585 14.129 1.00 96.56 179 PHE A C 1
ATOM 1540 O O . PHE A 1 179 ? -13.061 -1.553 14.849 1.00 96.56 179 PHE A O 1
ATOM 1547 N N . LYS A 1 180 ? -11.379 -2.711 13.914 1.00 95.81 180 LYS A N 1
ATOM 1548 C CA . LYS A 1 180 ? -11.719 -3.974 14.566 1.00 95.81 180 LYS A CA 1
ATOM 1549 C C . LYS A 1 180 ? -10.557 -4.503 15.385 1.00 95.81 180 LYS A C 1
ATOM 1551 O O . LYS A 1 180 ? -9.450 -4.653 14.878 1.00 95.81 180 LYS A O 1
ATOM 1556 N N . GLU A 1 181 ? -10.819 -4.789 16.653 1.00 96.88 181 GLU A N 1
ATOM 1557 C CA . GLU A 1 181 ? -9.826 -5.335 17.577 1.00 96.88 181 GLU A CA 1
ATOM 1558 C C . GLU A 1 181 ? -9.273 -6.675 17.080 1.00 96.88 181 GLU A C 1
ATOM 1560 O O . GLU A 1 181 ? -10.018 -7.544 16.613 1.00 96.88 181 GLU A O 1
ATOM 1565 N N . ALA A 1 182 ? -7.959 -6.842 17.213 1.00 95.75 182 ALA A N 1
ATOM 1566 C CA . ALA A 1 182 ? -7.268 -8.093 16.958 1.00 95.75 182 ALA A CA 1
ATOM 1567 C C . ALA A 1 182 ? -6.382 -8.475 18.143 1.00 95.75 182 ALA A C 1
ATOM 1569 O O . ALA A 1 182 ? -5.731 -7.633 18.774 1.00 95.75 182 ALA A O 1
ATOM 1570 N N . TYR A 1 183 ? -6.340 -9.773 18.421 1.00 94.25 183 TYR A N 1
ATOM 1571 C CA . TYR A 1 183 ? -5.754 -10.336 19.628 1.00 94.25 183 TYR A CA 1
ATOM 1572 C C . TYR A 1 183 ? -4.606 -11.280 19.295 1.00 94.25 183 TYR A C 1
ATOM 1574 O O . TYR A 1 183 ? -4.447 -11.773 18.174 1.00 94.25 183 TYR A O 1
ATOM 1582 N N . LYS A 1 184 ? -3.796 -11.565 20.312 1.00 90.19 184 LYS A N 1
ATOM 1583 C CA . LYS A 1 1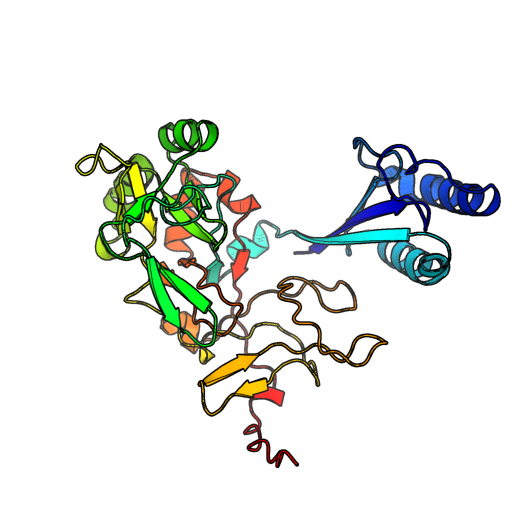84 ? -2.779 -12.611 20.249 1.00 90.19 184 LYS A CA 1
ATOM 1584 C C . LYS A 1 184 ? -3.301 -13.870 20.941 1.00 90.19 184 LYS A C 1
ATOM 1586 O O . LYS A 1 184 ? -3.885 -13.785 22.016 1.00 90.19 184 LYS A O 1
ATOM 1591 N N . LYS A 1 185 ? -2.976 -15.037 20.381 1.00 84.25 185 LYS A N 1
ATOM 1592 C CA . LYS A 1 185 ? -3.154 -16.348 21.023 1.00 84.25 185 LYS A CA 1
ATOM 1593 C C . LYS A 1 185 ? -2.705 -16.359 22.493 1.00 84.25 185 LYS A C 1
ATOM 1595 O O . LYS A 1 185 ? -1.588 -15.917 22.803 1.00 84.25 185 LYS A O 1
ATOM 1600 N N . GLY A 1 186 ? -3.554 -16.906 23.367 1.00 81.12 186 GLY A N 1
ATOM 1601 C CA . GLY A 1 186 ? -3.327 -17.046 24.809 1.00 81.12 186 GLY A CA 1
ATOM 1602 C C . GLY A 1 186 ? -3.414 -15.731 25.586 1.00 81.12 186 GLY A C 1
ATOM 1603 O O . GLY A 1 186 ? -3.011 -15.673 26.748 1.00 81.12 186 GLY A O 1
ATOM 1604 N N . LYS A 1 187 ? -3.843 -14.657 24.919 1.00 84.12 187 LYS A N 1
ATOM 1605 C CA . LYS A 1 187 ? -4.062 -13.319 25.469 1.00 84.12 187 LYS A CA 1
ATOM 1606 C C . LYS A 1 187 ? -5.313 -12.717 24.828 1.00 84.12 187 LYS A C 1
ATOM 1608 O O . LYS A 1 187 ? -5.285 -11.608 24.304 1.00 84.12 187 LYS A O 1
ATOM 1613 N N . GLU A 1 188 ? -6.410 -13.464 24.860 1.00 81.19 188 GLU A N 1
ATOM 1614 C CA . GLU A 1 188 ? -7.675 -13.147 24.183 1.00 81.19 188 GLU A CA 1
ATOM 1615 C C . GLU A 1 188 ? -8.318 -11.840 24.685 1.00 81.19 188 GLU A C 1
ATOM 1617 O O . GLU A 1 188 ? -9.180 -11.282 24.021 1.00 81.19 188 GLU A O 1
ATOM 1622 N N . HIS A 1 189 ? -7.883 -11.330 25.840 1.00 82.38 189 HIS A N 1
ATOM 1623 C CA . HIS A 1 189 ? -8.333 -10.059 26.414 1.00 82.38 189 HIS A CA 1
ATOM 1624 C C . HIS A 1 189 ? -7.395 -8.874 26.119 1.00 82.38 189 HIS A C 1
ATOM 1626 O O . HIS A 1 189 ? -7.694 -7.749 26.508 1.00 82.38 189 HIS A O 1
ATOM 1632 N N . GLU A 1 190 ? -6.242 -9.106 25.482 1.00 90.62 190 GLU A N 1
ATOM 1633 C CA . GLU A 1 190 ? -5.249 -8.071 25.180 1.00 90.62 190 GLU A CA 1
ATOM 1634 C C . GLU A 1 190 ? -5.300 -7.724 23.692 1.00 90.62 190 GLU A C 1
ATOM 1636 O O . GLU A 1 190 ? -4.889 -8.513 22.836 1.00 90.62 190 GLU A O 1
ATOM 1641 N N . ILE A 1 191 ? -5.789 -6.522 23.389 1.00 95.31 191 ILE A N 1
ATOM 1642 C CA . ILE A 1 191 ? -5.789 -5.984 22.030 1.00 95.31 191 ILE A CA 1
ATOM 1643 C C . ILE A 1 191 ? -4.341 -5.700 21.634 1.00 95.31 191 ILE A C 1
ATOM 1645 O O . ILE A 1 191 ? -3.663 -4.873 22.247 1.00 95.31 191 ILE A O 1
ATOM 1649 N N . VAL A 1 192 ? -3.859 -6.384 20.600 1.00 95.69 192 VAL A N 1
ATOM 1650 C CA . VAL A 1 192 ? -2.485 -6.215 20.101 1.00 95.69 192 VAL A CA 1
ATOM 1651 C C . VAL A 1 192 ? -2.417 -5.364 18.837 1.00 95.69 192 VAL A C 1
ATOM 1653 O O . VAL A 1 192 ? -1.341 -4.870 18.498 1.00 95.69 192 VAL A O 1
ATOM 1656 N N . ALA A 1 193 ? -3.543 -5.196 18.146 1.00 97.50 193 ALA A N 1
ATOM 1657 C CA . ALA A 1 193 ? -3.676 -4.404 16.932 1.00 97.50 193 ALA A CA 1
ATOM 1658 C C . ALA A 1 193 ? -5.143 -4.039 16.677 1.00 97.50 193 ALA A C 1
ATOM 1660 O O . ALA A 1 193 ? -6.048 -4.652 17.243 1.00 97.50 193 ALA A O 1
ATOM 1661 N N . TYR A 1 194 ? -5.356 -3.106 15.755 1.00 97.81 194 TYR A N 1
ATOM 1662 C CA . TYR A 1 194 ? -6.663 -2.829 15.169 1.00 97.81 194 TYR A CA 1
ATOM 1663 C C . TYR A 1 194 ? -6.585 -3.027 13.657 1.00 97.81 194 TYR A C 1
ATOM 1665 O O . TYR A 1 194 ? -5.725 -2.433 13.008 1.00 97.81 194 TYR A O 1
ATOM 1673 N N . ARG A 1 195 ? -7.461 -3.860 13.094 1.00 95.50 195 ARG A N 1
ATOM 1674 C CA . ARG A 1 195 ? -7.666 -3.952 11.644 1.00 95.50 195 ARG A CA 1
ATOM 1675 C C . ARG A 1 195 ? -8.399 -2.700 11.180 1.00 95.50 195 ARG A C 1
ATOM 1677 O O . ARG A 1 195 ? -9.381 -2.320 11.818 1.00 95.50 195 ARG A O 1
ATOM 1684 N N . LEU A 1 196 ? -7.972 -2.105 10.072 1.00 95.31 196 LEU A N 1
ATOM 1685 C CA . LEU A 1 196 ? -8.801 -1.138 9.354 1.00 95.31 196 LEU A CA 1
ATOM 1686 C C . LEU A 1 196 ? -9.993 -1.881 8.739 1.00 95.31 196 LEU A C 1
ATOM 1688 O O . LEU A 1 196 ? -9.834 -2.870 8.024 1.00 95.31 196 LEU A O 1
ATOM 1692 N N . TRP A 1 197 ? -11.199 -1.470 9.109 1.00 91.69 197 TRP A N 1
ATOM 1693 C CA . TRP A 1 197 ? -12.419 -2.237 8.899 1.00 91.69 197 TRP A CA 1
ATOM 1694 C C . TRP A 1 197 ? -13.360 -1.513 7.938 1.00 91.69 197 TRP A C 1
ATOM 1696 O O . TRP A 1 197 ? -14.190 -0.712 8.359 1.00 91.69 197 TRP A O 1
ATOM 1706 N N . GLY A 1 198 ? -13.226 -1.808 6.643 1.00 84.81 198 GLY A N 1
ATOM 1707 C CA . GLY A 1 198 ? -14.067 -1.252 5.585 1.00 84.81 198 GLY A CA 1
ATOM 1708 C C . GLY A 1 198 ? -15.306 -2.086 5.248 1.00 84.81 198 GLY A C 1
ATOM 1709 O O . GLY A 1 198 ? -16.002 -1.751 4.296 1.00 84.81 198 GLY A O 1
ATOM 1710 N N . ARG A 1 199 ? -15.603 -3.157 6.003 1.00 81.56 199 ARG A N 1
ATOM 1711 C CA . ARG A 1 199 ? -16.623 -4.164 5.643 1.00 81.56 199 ARG A CA 1
ATOM 1712 C C . ARG A 1 199 ? -18.026 -3.595 5.430 1.00 81.56 199 ARG A C 1
ATOM 1714 O O . ARG A 1 199 ? -18.761 -4.093 4.589 1.00 81.56 199 ARG A O 1
ATOM 1721 N N . GLU A 1 200 ? -18.401 -2.568 6.187 1.00 86.38 200 GLU A N 1
ATOM 1722 C CA . GLU A 1 200 ? -19.705 -1.898 6.046 1.00 86.38 200 GLU A CA 1
ATOM 1723 C C . GLU A 1 200 ? -19.704 -0.837 4.923 1.00 86.38 200 GLU A C 1
ATOM 1725 O O . GLU A 1 200 ? -20.724 -0.214 4.631 1.00 86.38 200 GLU A O 1
ATOM 1730 N N . HIS A 1 201 ? -18.552 -0.622 4.284 1.00 89.94 201 HIS A N 1
ATOM 1731 C CA . HIS A 1 201 ? -18.273 0.428 3.308 1.00 89.94 201 HIS A CA 1
ATOM 1732 C C . HIS A 1 201 ? -17.536 -0.133 2.083 1.00 89.94 201 HIS A C 1
ATOM 1734 O O . HIS A 1 201 ? -16.537 0.430 1.630 1.00 89.94 201 HIS A O 1
ATOM 1740 N N . VAL A 1 202 ? -18.019 -1.256 1.548 1.00 87.38 202 VAL A N 1
ATOM 1741 C CA . VAL A 1 202 ? -17.443 -1.858 0.341 1.00 87.38 202 VAL A CA 1
ATOM 1742 C C . VAL A 1 202 ? -17.736 -0.969 -0.864 1.00 87.38 202 VAL A C 1
ATOM 1744 O O . VAL A 1 202 ? -18.896 -0.689 -1.174 1.00 87.38 202 VAL A O 1
ATOM 1747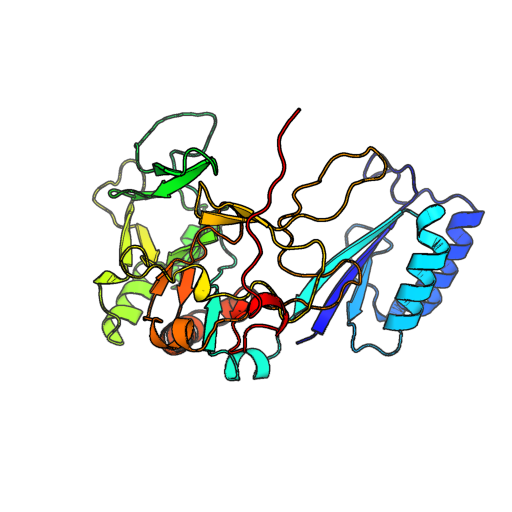 N N . LEU A 1 203 ? -16.684 -0.524 -1.547 1.00 84.12 203 LEU A N 1
ATOM 1748 C CA . LEU A 1 203 ? -16.823 0.185 -2.817 1.00 84.12 203 LEU A CA 1
ATOM 1749 C C . LEU A 1 203 ? -17.232 -0.823 -3.890 1.00 84.12 203 LEU A C 1
ATOM 1751 O O . LEU A 1 203 ? -16.499 -1.790 -4.064 1.00 84.12 203 LEU A O 1
ATOM 1755 N N . PRO A 1 204 ? -18.350 -0.633 -4.612 1.00 75.31 204 PRO A N 1
ATOM 1756 C CA . PRO A 1 204 ? -18.794 -1.583 -5.630 1.00 75.31 204 PRO A CA 1
ATOM 1757 C C . PRO A 1 204 ? -17.844 -1.608 -6.838 1.00 75.31 204 PRO A C 1
ATOM 1759 O O . PRO A 1 204 ? -17.070 -0.667 -7.027 1.00 75.31 204 PRO A O 1
ATOM 1762 N N . ALA A 1 205 ? -17.916 -2.658 -7.663 1.00 71.56 205 ALA A N 1
ATOM 1763 C CA . ALA A 1 205 ? -17.024 -2.878 -8.809 1.00 71.56 205 ALA A CA 1
ATOM 1764 C C . ALA A 1 205 ? -16.920 -1.653 -9.733 1.00 71.56 205 ALA A C 1
ATOM 1766 O O . ALA A 1 205 ? -15.830 -1.245 -10.120 1.00 71.56 205 ALA A O 1
ATOM 1767 N N . GLU A 1 206 ? -18.050 -0.999 -10.004 1.00 72.31 206 GLU A N 1
ATOM 1768 C CA . GLU A 1 206 ? -18.173 0.174 -10.878 1.00 72.31 206 GLU A CA 1
ATOM 1769 C C . GLU A 1 206 ? -17.531 1.441 -10.289 1.00 72.31 206 GLU A C 1
ATOM 1771 O O . GLU A 1 206 ? -17.493 2.499 -10.927 1.00 72.31 206 GLU A O 1
ATOM 1776 N N . SER A 1 207 ? -17.051 1.366 -9.046 1.00 76.06 207 SER A N 1
ATOM 1777 C CA . SER A 1 207 ? -16.232 2.414 -8.441 1.00 76.06 207 SER A CA 1
ATOM 1778 C C . SER A 1 207 ? -14.844 2.450 -9.042 1.00 76.06 207 SER A C 1
ATOM 1780 O O . SER A 1 207 ? -14.213 3.498 -8.980 1.00 76.06 207 SER A O 1
ATOM 1782 N N . PHE A 1 208 ? -14.376 1.355 -9.632 1.00 72.62 208 PHE A N 1
ATOM 1783 C CA . PHE A 1 208 ? -13.008 1.237 -10.089 1.00 72.62 208 PHE A CA 1
ATOM 1784 C C . PHE A 1 208 ? -12.948 1.045 -11.598 1.00 72.62 208 PHE A C 1
ATOM 1786 O O . PHE A 1 208 ? -13.687 0.246 -12.169 1.00 72.62 208 PHE A O 1
ATOM 1793 N N . PHE A 1 209 ? -12.011 1.753 -12.225 1.00 65.44 209 PHE A N 1
ATOM 1794 C CA . PHE A 1 209 ? -11.423 1.291 -13.468 1.00 65.44 209 PHE A CA 1
ATOM 1795 C C . PHE A 1 209 ? -10.043 0.761 -13.129 1.00 65.44 209 PHE A C 1
ATOM 1797 O O . PHE A 1 209 ? -9.238 1.503 -12.563 1.00 65.44 209 PHE A O 1
ATOM 1804 N N . PRO A 1 210 ? -9.773 -0.511 -13.432 1.00 50.66 210 PRO A N 1
ATOM 1805 C CA . PRO A 1 210 ? -8.486 -1.108 -13.127 1.00 50.66 210 PRO A CA 1
ATOM 1806 C C . PRO A 1 210 ? -7.359 -0.268 -13.716 1.00 50.66 210 PRO A C 1
ATOM 1808 O O . PRO A 1 210 ? -6.438 0.062 -12.977 1.00 50.66 210 PRO A O 1
ATOM 1811 N N . PHE A 1 211 ? -7.491 0.192 -14.972 1.00 52.44 211 PHE A N 1
ATOM 1812 C CA . PHE A 1 211 ? -6.445 0.950 -15.660 1.00 52.44 211 PHE A CA 1
ATOM 1813 C C . PHE A 1 211 ? -6.973 2.041 -16.609 1.00 52.44 211 PHE A C 1
ATOM 1815 O O . PHE A 1 211 ? -8.134 2.049 -17.012 1.00 52.44 211 PHE A O 1
ATOM 1822 N N . ASN A 1 212 ? -6.084 2.966 -16.983 1.00 52.62 212 ASN A N 1
ATOM 1823 C CA . ASN A 1 212 ? -6.350 4.158 -17.797 1.00 52.62 212 ASN A CA 1
ATOM 1824 C C . ASN A 1 212 ? -6.238 3.952 -19.324 1.00 52.62 212 ASN A C 1
ATOM 1826 O O . ASN A 1 212 ? -6.202 4.945 -20.053 1.00 52.62 212 ASN A O 1
ATOM 1830 N N . LYS A 1 213 ? -6.120 2.709 -19.809 1.00 53.53 213 LYS A N 1
ATOM 1831 C CA . LYS A 1 213 ? -5.909 2.382 -21.230 1.00 53.53 213 LYS A CA 1
ATOM 1832 C C . LYS A 1 213 ? -6.907 1.340 -21.741 1.00 53.53 213 LYS A C 1
ATOM 1834 O O . LYS A 1 213 ? -7.402 0.516 -20.971 1.00 53.53 213 LYS A O 1
ATOM 1839 N N . ASP A 1 214 ? -7.178 1.400 -23.041 1.00 51.28 214 ASP A N 1
ATOM 1840 C CA . ASP A 1 214 ? -7.955 0.423 -23.805 1.00 51.28 214 ASP A CA 1
ATOM 1841 C C . ASP A 1 214 ? -7.087 -0.818 -24.046 1.00 51.28 214 ASP A C 1
ATOM 1843 O O . ASP A 1 214 ? -6.004 -0.711 -24.620 1.00 51.28 214 ASP A O 1
ATOM 1847 N N . TYR A 1 215 ? -7.551 -1.981 -23.586 1.00 53.34 215 TYR A N 1
ATOM 1848 C CA . TYR A 1 215 ? -6.972 -3.276 -23.940 1.00 53.34 215 TYR A CA 1
ATOM 1849 C C . TYR A 1 215 ? -8.107 -4.172 -24.420 1.00 53.34 215 TYR A C 1
ATOM 1851 O O . TYR A 1 215 ? -9.042 -4.428 -23.658 1.00 53.34 215 TYR A O 1
ATOM 1859 N N . ASP A 1 216 ? -8.010 -4.613 -25.672 1.00 45.25 216 ASP A N 1
ATOM 1860 C CA . ASP A 1 216 ? -9.039 -5.408 -26.352 1.00 45.25 216 ASP A CA 1
ATOM 1861 C C . ASP A 1 216 ? -9.241 -6.794 -25.698 1.00 45.25 216 ASP A C 1
ATOM 1863 O O . ASP A 1 216 ? -10.349 -7.325 -25.739 1.00 45.25 216 ASP A O 1
ATOM 1867 N N . ASP A 1 217 ? -8.232 -7.311 -24.984 1.00 46.22 217 ASP A N 1
ATOM 1868 C CA . ASP A 1 217 ? -8.220 -8.689 -24.452 1.00 46.22 217 ASP A CA 1
ATOM 1869 C C . ASP A 1 217 ? -8.441 -8.760 -22.925 1.00 46.22 217 ASP A C 1
ATOM 1871 O O . ASP A 1 217 ? -8.480 -9.828 -22.325 1.00 46.22 217 ASP A O 1
ATOM 1875 N N . ALA A 1 218 ? -8.584 -7.610 -22.260 1.00 48.22 218 ALA A N 1
ATOM 1876 C CA . ALA A 1 218 ? -8.287 -7.486 -20.834 1.00 48.22 218 ALA A CA 1
ATOM 1877 C C . ALA A 1 218 ? -9.468 -7.656 -19.872 1.00 48.22 218 ALA A C 1
ATOM 1879 O O . ALA A 1 218 ? -9.231 -7.630 -18.672 1.00 48.22 218 ALA A O 1
ATOM 1880 N N . TRP A 1 219 ? -10.724 -7.758 -20.315 1.00 48.97 219 TRP A N 1
ATOM 1881 C CA . TRP A 1 219 ? -11.858 -7.707 -19.376 1.00 48.97 219 TRP A CA 1
ATOM 1882 C C . TRP A 1 219 ? -12.998 -8.644 -19.756 1.00 48.97 219 TRP A C 1
ATOM 1884 O O . TRP A 1 219 ? -13.769 -8.367 -20.674 1.00 48.97 219 TRP A O 1
ATOM 1894 N N . CYS A 1 220 ? -13.179 -9.707 -18.976 1.00 45.59 220 CYS A N 1
ATOM 1895 C CA . CYS A 1 220 ? -14.361 -10.559 -19.065 1.00 45.59 220 CYS A CA 1
ATOM 1896 C C . CYS A 1 220 ? -15.270 -10.303 -17.863 1.00 45.59 220 CYS A C 1
ATOM 1898 O O . CYS A 1 220 ? -14.923 -10.659 -16.739 1.00 45.59 220 CYS A O 1
ATOM 1900 N N . TYR A 1 221 ? -16.434 -9.687 -18.095 1.00 44.25 221 TYR A N 1
ATOM 1901 C CA . TYR A 1 221 ? -17.518 -9.702 -17.114 1.00 44.25 221 TYR A CA 1
ATOM 1902 C C . TYR A 1 221 ? -18.180 -11.079 -17.138 1.00 44.25 221 TYR A C 1
ATOM 1904 O O . TYR A 1 221 ? -18.748 -11.468 -18.160 1.00 44.25 221 TYR A O 1
ATOM 1912 N N . ASP A 1 222 ? -18.111 -11.801 -16.028 1.00 45.72 222 ASP A N 1
ATOM 1913 C CA . ASP A 1 222 ? -18.868 -13.027 -15.825 1.00 45.72 222 ASP A CA 1
ATOM 1914 C C . ASP A 1 222 ? -20.282 -12.651 -15.339 1.00 45.72 222 ASP A C 1
ATOM 1916 O O . ASP A 1 222 ? -20.432 -12.090 -14.252 1.00 45.72 222 ASP A O 1
ATOM 1920 N N . PRO A 1 223 ? -21.336 -12.923 -16.126 1.00 39.25 223 PRO A N 1
ATOM 1921 C CA . PRO A 1 223 ? -22.706 -12.561 -15.777 1.00 39.25 223 PRO A CA 1
ATOM 1922 C C . PRO A 1 223 ? -23.336 -13.448 -14.695 1.00 39.25 223 PRO A C 1
ATOM 1924 O O . PRO A 1 223 ? -24.319 -13.027 -14.082 1.00 39.25 223 PRO A O 1
ATOM 1927 N N . ASP A 1 224 ? -22.799 -14.643 -14.449 1.00 42.19 224 ASP A N 1
ATOM 1928 C CA . ASP A 1 224 ? -23.307 -15.569 -13.434 1.00 42.19 224 ASP A CA 1
ATOM 1929 C C . ASP A 1 224 ? -22.758 -15.224 -12.046 1.00 42.19 224 ASP A C 1
ATOM 1931 O O . ASP A 1 224 ? -23.437 -15.409 -11.031 1.00 42.19 224 ASP A O 1
ATOM 1935 N N . THR A 1 225 ? -21.538 -14.689 -11.999 1.00 45.34 225 THR A N 1
ATOM 1936 C CA . THR A 1 225 ? -20.857 -14.332 -10.749 1.00 45.34 225 THR A CA 1
ATOM 1937 C C . THR A 1 225 ? -20.762 -12.823 -10.505 1.00 45.34 225 THR A C 1
ATOM 1939 O O . THR A 1 225 ? -20.616 -12.389 -9.362 1.00 45.34 225 THR A O 1
ATOM 1942 N N . GLY A 1 226 ? -20.897 -12.011 -11.555 1.00 40.22 226 GLY A N 1
ATOM 1943 C CA . GLY A 1 226 ? -20.770 -10.556 -11.525 1.00 40.22 226 GLY A CA 1
ATOM 1944 C C . GLY A 1 226 ? -19.326 -10.041 -11.485 1.00 40.22 226 GLY A C 1
ATOM 1945 O O . GLY A 1 226 ? -19.125 -8.846 -11.256 1.00 40.22 226 GLY A O 1
ATOM 1946 N N . TYR A 1 227 ? -18.326 -10.909 -11.663 1.00 46.91 227 TYR A N 1
ATOM 1947 C CA . TYR A 1 227 ? -16.907 -10.551 -11.582 1.00 46.91 227 TYR A CA 1
ATOM 1948 C C . TYR A 1 227 ? -16.372 -9.994 -12.899 1.00 46.91 227 TYR A C 1
ATOM 1950 O O . TYR A 1 227 ? -16.874 -10.320 -13.967 1.00 46.91 227 TYR A O 1
ATOM 1958 N N . VAL A 1 228 ? -15.320 -9.174 -12.827 1.00 48.38 228 VAL A N 1
ATOM 1959 C CA . VAL A 1 228 ? -14.567 -8.726 -14.003 1.00 48.38 228 VAL A CA 1
ATOM 1960 C C . VAL A 1 228 ? -13.180 -9.361 -13.929 1.00 48.38 228 VAL A C 1
ATOM 1962 O O . VAL A 1 228 ? -12.420 -9.053 -13.017 1.00 48.38 228 VAL A O 1
ATOM 1965 N N . LYS A 1 229 ? -12.863 -10.279 -14.842 1.00 48.94 229 LYS A N 1
ATOM 1966 C CA . LYS A 1 229 ? -11.559 -10.952 -14.911 1.00 48.94 229 LYS A CA 1
ATOM 1967 C C . LYS A 1 229 ? -10.631 -10.211 -15.866 1.00 48.94 229 LYS A C 1
ATOM 1969 O O . LYS A 1 229 ? -11.064 -9.835 -16.953 1.00 48.94 229 LYS A O 1
ATOM 1974 N N . TRP A 1 230 ? -9.366 -10.070 -15.467 1.00 52.03 230 TRP A N 1
ATOM 1975 C CA . TRP A 1 230 ? -8.283 -9.738 -16.385 1.00 52.03 230 TRP A CA 1
ATOM 1976 C C . TRP A 1 230 ? -7.759 -11.014 -17.036 1.00 52.03 230 TRP A C 1
ATOM 1978 O O . TRP A 1 230 ? -7.295 -11.915 -16.336 1.00 52.03 230 TRP A O 1
ATOM 1988 N N . VAL A 1 231 ? -7.892 -11.115 -18.354 1.00 48.59 231 VAL A N 1
ATOM 1989 C CA . VAL A 1 231 ? -7.302 -12.191 -19.153 1.00 48.59 231 VAL A CA 1
ATOM 1990 C C . VAL A 1 231 ? -6.205 -11.550 -19.992 1.00 48.59 231 VAL A C 1
ATOM 1992 O O . VAL A 1 231 ? -6.373 -10.443 -20.499 1.00 48.59 231 VAL A O 1
ATOM 1995 N N . ARG A 1 232 ? -5.045 -12.192 -20.074 1.00 44.12 232 ARG A N 1
ATOM 1996 C CA . ARG A 1 232 ? -4.024 -11.838 -21.054 1.00 44.12 232 ARG A CA 1
ATOM 1997 C C . ARG A 1 232 ? -3.973 -12.989 -22.046 1.00 44.12 232 ARG A C 1
ATOM 1999 O O . ARG A 1 232 ? -3.959 -14.133 -21.604 1.00 44.12 232 ARG A O 1
ATOM 2006 N N . ASP A 1 233 ? -3.983 -12.656 -23.332 1.00 39.44 233 ASP A N 1
ATOM 2007 C CA . ASP A 1 233 ? -3.951 -13.631 -24.424 1.00 39.44 233 ASP A CA 1
ATOM 2008 C C . ASP A 1 233 ? -2.778 -14.619 -24.280 1.00 39.44 233 ASP A C 1
ATOM 2010 O O . ASP A 1 233 ? -1.681 -14.230 -23.863 1.00 39.44 233 ASP A O 1
ATOM 2014 N N . GLU A 1 234 ? -3.102 -15.868 -24.626 1.00 38.59 234 GLU A N 1
ATOM 2015 C CA . GLU A 1 234 ? -2.367 -17.142 -24.595 1.00 38.59 234 GLU A CA 1
ATOM 2016 C C . GLU A 1 234 ? -0.826 -17.068 -24.503 1.00 38.59 234 GLU A C 1
ATOM 2018 O O . GLU A 1 234 ? -0.153 -16.396 -25.291 1.00 38.59 234 GLU A O 1
ATOM 2023 N N . ASP A 1 235 ? -0.244 -17.875 -23.605 1.00 40.75 235 ASP A N 1
ATOM 2024 C CA . ASP A 1 235 ? 1.158 -18.295 -23.744 1.00 40.75 235 ASP A CA 1
ATOM 2025 C C . ASP A 1 235 ? 1.335 -19.159 -25.015 1.00 40.75 235 ASP A C 1
ATOM 2027 O O . ASP A 1 235 ? 0.378 -19.744 -25.521 1.00 40.75 235 ASP A O 1
ATOM 2031 N N . ASP A 1 236 ? 2.575 -19.306 -25.509 1.00 42.31 236 ASP A N 1
ATOM 2032 C CA . ASP A 1 236 ? 2.949 -20.095 -26.710 1.00 42.31 236 ASP A CA 1
ATOM 2033 C C . ASP A 1 236 ? 2.451 -21.573 -26.703 1.00 42.31 236 ASP A C 1
ATOM 2035 O O . ASP A 1 236 ? 2.527 -22.253 -27.732 1.00 42.31 236 ASP A O 1
ATOM 2039 N N . ASP A 1 237 ? 1.930 -22.067 -25.571 1.00 45.41 237 ASP A N 1
ATOM 2040 C CA . ASP A 1 237 ? 1.342 -23.401 -25.375 1.00 45.41 237 ASP A CA 1
ATOM 2041 C C . ASP A 1 237 ? -0.212 -23.424 -25.381 1.00 45.41 237 ASP A C 1
ATOM 2043 O O . ASP A 1 237 ? -0.805 -24.496 -25.245 1.00 45.41 237 ASP A O 1
ATOM 2047 N N . GLY A 1 238 ? -0.886 -22.282 -25.585 1.00 43.16 238 GLY A N 1
ATOM 2048 C CA . GLY A 1 238 ? -2.352 -22.179 -25.678 1.00 43.16 238 GLY A CA 1
ATOM 2049 C C . GLY A 1 238 ? -3.095 -22.234 -24.337 1.00 43.16 238 GLY A C 1
ATOM 2050 O O . GLY A 1 238 ? -4.270 -22.599 -24.308 1.00 43.16 238 GLY A O 1
ATOM 2051 N N . GLU A 1 239 ? -2.423 -21.925 -23.223 1.00 37.16 239 GLU A N 1
ATOM 2052 C CA . GLU A 1 239 ? -3.063 -21.793 -21.909 1.00 37.16 239 GLU A CA 1
ATOM 2053 C C . GLU A 1 239 ? -3.155 -20.315 -21.489 1.00 37.16 239 GLU A C 1
ATOM 2055 O O . GLU A 1 239 ? -2.166 -19.578 -21.519 1.00 37.16 239 GLU A O 1
ATOM 2060 N N . ASP A 1 240 ? -4.356 -19.895 -21.078 1.00 39.84 240 ASP A N 1
ATOM 2061 C CA . ASP A 1 240 ? -4.622 -18.577 -20.497 1.00 39.84 240 ASP A CA 1
ATOM 2062 C C . ASP A 1 240 ? -3.920 -18.452 -19.137 1.00 39.84 240 ASP A C 1
ATOM 2064 O O . ASP A 1 240 ? -4.339 -19.054 -18.142 1.00 39.84 240 ASP A O 1
ATOM 2068 N N . MET A 1 241 ? -2.869 -17.638 -19.054 1.00 36.50 241 MET A N 1
ATOM 2069 C CA . MET A 1 241 ? -2.173 -17.396 -17.791 1.00 36.50 241 MET A CA 1
ATOM 2070 C C . MET A 1 241 ? -2.794 -16.228 -17.014 1.00 36.50 241 MET A C 1
ATOM 2072 O O . MET A 1 241 ? -2.812 -15.073 -17.445 1.00 36.50 241 MET A O 1
ATOM 2076 N N . GLU A 1 242 ? -3.285 -16.529 -15.810 1.00 38.03 242 GLU A N 1
ATOM 2077 C CA . GLU A 1 242 ? -3.842 -15.554 -14.868 1.00 38.03 242 GLU A CA 1
ATOM 2078 C C . GLU A 1 242 ? -2.726 -14.732 -14.203 1.00 38.03 242 GLU A C 1
ATOM 2080 O O . GLU A 1 242 ? -2.168 -15.116 -13.173 1.00 38.03 242 GLU A O 1
ATOM 2085 N N . HIS A 1 243 ? -2.394 -13.571 -14.765 1.00 37.00 243 HIS A N 1
ATOM 2086 C CA . HIS A 1 243 ? -1.401 -12.676 -14.170 1.00 37.00 243 HIS A CA 1
ATOM 2087 C C . HIS A 1 243 ? -2.061 -11.529 -13.398 1.00 37.00 243 HIS A C 1
ATOM 2089 O O . HIS A 1 243 ? -2.523 -10.544 -13.958 1.00 37.00 243 HIS A O 1
ATOM 2095 N N . TRP A 1 244 ? -2.055 -11.611 -12.071 1.00 39.88 244 TRP A N 1
ATOM 2096 C CA . TRP A 1 244 ? -2.504 -10.527 -11.190 1.00 39.88 244 TRP A CA 1
ATOM 2097 C C . TRP A 1 244 ? -1.393 -9.485 -10.972 1.00 39.88 244 TRP A C 1
ATOM 2099 O O . TRP A 1 244 ? -0.969 -9.241 -9.843 1.00 39.88 244 TRP A O 1
ATOM 2109 N N . GLU A 1 245 ? -0.865 -8.888 -12.041 1.00 38.28 245 GLU A N 1
ATOM 2110 C CA . GLU A 1 245 ? 0.214 -7.895 -11.941 1.00 38.28 245 GLU A CA 1
ATOM 2111 C C . GLU A 1 245 ? -0.314 -6.477 -12.183 1.00 38.28 245 GLU A C 1
ATOM 2113 O O . GLU A 1 245 ? -0.361 -5.959 -13.292 1.00 38.28 245 GLU A O 1
ATOM 2118 N N . PHE A 1 246 ? -0.702 -5.829 -11.084 1.00 41.56 246 PHE A N 1
ATOM 2119 C CA . PHE A 1 246 ? -1.383 -4.528 -11.024 1.00 41.56 246 PHE A CA 1
ATOM 2120 C C . PHE A 1 246 ? -0.626 -3.298 -11.546 1.00 41.56 246 PHE A C 1
ATOM 2122 O O . PHE A 1 246 ? -1.083 -2.180 -11.320 1.00 41.56 246 PHE A O 1
ATOM 2129 N N . CYS A 1 247 ? 0.526 -3.432 -12.194 1.00 46.88 247 CYS A N 1
ATOM 2130 C CA . CYS A 1 247 ? 1.440 -2.289 -12.265 1.00 46.88 247 CYS A CA 1
ATOM 2131 C C . CYS A 1 247 ? 1.903 -1.916 -13.672 1.00 46.88 247 CYS A C 1
ATOM 2133 O O . CYS A 1 247 ? 2.283 -0.763 -13.875 1.00 46.88 247 CYS A O 1
ATOM 2135 N N . PHE A 1 248 ? 1.863 -2.839 -14.635 1.00 43.88 248 PHE A N 1
ATOM 2136 C CA . PHE A 1 248 ? 2.480 -2.621 -15.941 1.00 43.88 248 PHE A CA 1
ATOM 2137 C C . PHE A 1 248 ? 1.710 -3.306 -17.050 1.00 43.88 248 PHE A C 1
ATOM 2139 O O . PHE A 1 248 ? 1.233 -4.425 -16.895 1.00 43.88 248 PHE A O 1
ATOM 2146 N N . ASN A 1 249 ? 1.625 -2.644 -18.198 1.00 47.78 249 ASN A N 1
ATOM 2147 C CA . ASN A 1 249 ? 1.227 -3.336 -19.411 1.00 47.78 249 ASN A CA 1
ATOM 2148 C C . ASN A 1 249 ? 2.396 -4.155 -19.971 1.00 47.78 249 ASN A C 1
ATOM 2150 O O . ASN A 1 249 ? 3.539 -4.016 -19.533 1.00 47.78 249 ASN A O 1
ATOM 2154 N N . GLY A 1 250 ? 2.136 -4.968 -20.999 1.00 47.78 250 GLY A N 1
ATOM 2155 C CA . GLY A 1 250 ? 3.182 -5.708 -21.717 1.00 47.78 250 GLY A CA 1
ATOM 2156 C C . GLY A 1 250 ? 4.296 -4.835 -22.325 1.00 47.78 250 GLY A C 1
ATOM 2157 O O . GLY A 1 250 ? 5.259 -5.381 -22.853 1.00 47.78 250 GLY A O 1
ATOM 2158 N N . GLN A 1 251 ? 4.181 -3.503 -22.246 1.00 51.81 251 GLN A N 1
ATOM 2159 C CA . GLN A 1 251 ? 5.158 -2.503 -22.686 1.00 51.81 251 GLN A CA 1
ATOM 2160 C C . GLN A 1 251 ? 5.869 -1.788 -21.516 1.00 51.81 251 GLN A C 1
ATOM 2162 O O . GLN A 1 251 ? 6.600 -0.831 -21.752 1.00 51.81 251 GLN A O 1
ATOM 2167 N N . LEU A 1 252 ? 5.697 -2.245 -20.266 1.00 57.78 252 LEU A N 1
ATOM 2168 C CA . LEU A 1 252 ? 6.294 -1.657 -19.056 1.00 57.78 252 LEU A CA 1
ATOM 2169 C C . LEU A 1 252 ? 5.911 -0.187 -18.807 1.00 57.78 252 LEU A C 1
ATOM 2171 O O . LEU A 1 252 ? 6.652 0.551 -18.157 1.00 57.78 252 LEU A O 1
ATOM 2175 N N . GLU A 1 253 ? 4.743 0.247 -19.277 1.00 55.78 253 GLU A N 1
ATOM 2176 C CA . GLU A 1 253 ? 4.186 1.561 -18.954 1.00 55.78 253 GLU A CA 1
ATOM 2177 C C . GLU A 1 253 ? 3.415 1.515 -17.629 1.00 55.78 253 GLU A C 1
ATOM 2179 O O . GLU A 1 253 ? 2.744 0.516 -17.351 1.00 55.78 253 GLU A O 1
ATOM 2184 N N . PRO A 1 254 ? 3.470 2.588 -16.813 1.00 53.47 254 PRO A N 1
ATOM 2185 C CA . PRO A 1 254 ? 2.848 2.584 -15.503 1.00 53.47 254 PRO A CA 1
ATOM 2186 C C . PRO A 1 254 ? 1.337 2.548 -15.671 1.00 53.47 254 PRO A C 1
ATOM 2188 O O . PRO A 1 254 ? 0.733 3.472 -16.225 1.00 53.47 254 PRO A O 1
ATOM 2191 N N . LEU A 1 255 ? 0.737 1.494 -15.142 1.00 57.62 255 LEU A N 1
ATOM 2192 C CA . LEU A 1 255 ? -0.688 1.446 -14.919 1.00 57.62 255 LEU A CA 1
ATOM 2193 C C . LEU A 1 255 ? -0.971 1.917 -13.493 1.00 57.62 255 LEU A C 1
ATOM 2195 O O . LEU A 1 255 ? -0.219 1.619 -12.562 1.00 57.62 255 LEU A O 1
ATOM 2199 N N . PHE A 1 256 ? -2.035 2.694 -13.325 1.00 60.34 256 PHE A N 1
ATOM 2200 C CA . PHE A 1 256 ? -2.420 3.219 -12.023 1.00 60.34 256 PHE A CA 1
ATOM 2201 C C . PHE A 1 256 ? -3.916 3.034 -11.789 1.00 60.34 256 PHE A C 1
ATOM 2203 O O . PHE A 1 256 ? -4.704 3.165 -12.732 1.00 60.34 256 PHE A O 1
ATOM 2210 N N . PRO A 1 257 ? -4.308 2.757 -10.535 1.00 70.00 257 PRO A N 1
ATOM 2211 C CA . PRO A 1 257 ? -5.702 2.555 -10.192 1.00 70.00 257 PRO A CA 1
ATOM 2212 C C . PRO A 1 257 ? -6.485 3.855 -10.374 1.00 70.00 257 PRO A C 1
ATOM 2214 O O . PRO A 1 257 ? -6.096 4.923 -9.880 1.00 70.00 257 PRO A O 1
ATOM 2217 N N . ILE A 1 258 ? -7.618 3.749 -11.065 1.00 75.56 258 ILE A N 1
ATOM 2218 C CA . ILE A 1 258 ? -8.565 4.842 -11.243 1.00 75.56 258 ILE A CA 1
ATOM 2219 C C . ILE A 1 258 ? -9.830 4.549 -10.447 1.00 75.56 258 ILE A C 1
ATOM 2221 O O . ILE A 1 258 ? -10.395 3.457 -10.505 1.00 75.56 258 ILE A O 1
ATOM 2225 N N . ILE A 1 259 ? -10.319 5.570 -9.752 1.00 81.19 259 ILE A N 1
ATOM 2226 C CA . ILE A 1 259 ? -11.644 5.567 -9.148 1.00 81.19 259 ILE A CA 1
ATOM 2227 C C . ILE A 1 259 ? -12.577 6.490 -9.933 1.00 81.19 259 ILE A C 1
ATOM 2229 O O . ILE A 1 259 ? -12.198 7.572 -10.392 1.00 81.19 259 ILE A O 1
ATOM 2233 N N . THR A 1 260 ? -13.821 6.058 -10.103 1.00 83.06 260 THR A N 1
ATOM 2234 C CA . THR A 1 260 ? -14.853 6.833 -10.791 1.00 83.06 260 THR A CA 1
ATOM 2235 C C . THR A 1 260 ? -15.387 7.935 -9.894 1.00 83.06 260 THR A C 1
ATOM 2237 O O . THR A 1 260 ? -15.302 7.865 -8.668 1.00 83.06 260 THR A O 1
ATOM 2240 N N . LYS A 1 261 ? -16.043 8.937 -10.486 1.00 86.00 261 LYS A N 1
ATOM 2241 C CA . LYS A 1 261 ? -16.739 9.969 -9.707 1.00 86.00 261 LYS A CA 1
ATOM 2242 C C . LYS A 1 261 ? -17.750 9.373 -8.714 1.00 86.00 261 LYS A C 1
ATOM 2244 O O . LYS A 1 261 ? -17.816 9.825 -7.578 1.00 86.00 261 LYS A O 1
ATOM 2249 N N . LYS A 1 262 ? -18.493 8.336 -9.125 1.00 83.75 262 LYS A N 1
ATOM 2250 C CA . LYS A 1 262 ? -19.428 7.619 -8.241 1.00 83.75 262 LYS A CA 1
ATOM 2251 C C . LYS A 1 262 ? -18.698 6.908 -7.102 1.00 83.75 262 LYS A C 1
ATOM 2253 O O . LYS A 1 262 ? -19.166 6.951 -5.972 1.00 83.75 262 LYS A O 1
ATOM 2258 N N . GLY A 1 263 ? -17.550 6.295 -7.394 1.00 87.00 263 GLY A N 1
ATOM 2259 C CA . GLY A 1 263 ? -16.690 5.696 -6.376 1.00 87.00 263 GLY A CA 1
ATOM 2260 C C . GLY A 1 263 ? -16.210 6.730 -5.358 1.00 87.00 263 GLY A C 1
ATOM 2261 O O . GLY A 1 263 ? -16.330 6.501 -4.161 1.00 87.00 263 GLY A O 1
ATOM 2262 N N . VAL A 1 264 ? -15.765 7.906 -5.818 1.00 89.69 264 VAL A N 1
ATOM 2263 C CA . VAL A 1 264 ? -15.363 9.015 -4.932 1.00 89.69 264 VAL A CA 1
ATOM 2264 C C . VAL A 1 264 ? -16.515 9.483 -4.045 1.00 89.69 264 VAL A C 1
ATOM 2266 O O . VAL A 1 264 ? -16.313 9.718 -2.858 1.00 89.69 264 VAL A O 1
ATOM 2269 N N . GLU A 1 265 ? -17.728 9.591 -4.589 1.00 90.44 265 GLU A N 1
ATOM 2270 C CA . GLU A 1 265 ? -18.928 9.958 -3.822 1.00 90.44 265 GLU A CA 1
ATOM 2271 C C . GLU A 1 265 ? -19.294 8.914 -2.746 1.00 90.44 265 GLU A C 1
ATOM 2273 O O . GLU A 1 265 ? -19.949 9.263 -1.764 1.00 90.44 265 GLU A O 1
ATOM 2278 N N . ALA A 1 266 ? -18.854 7.661 -2.902 1.00 90.44 266 ALA A N 1
ATOM 2279 C CA . ALA A 1 266 ? -19.068 6.566 -1.955 1.00 90.44 266 ALA A CA 1
ATOM 2280 C C . ALA A 1 266 ? -17.911 6.358 -0.952 1.00 90.44 266 ALA A C 1
ATOM 2282 O O . ALA A 1 266 ? -18.032 5.533 -0.040 1.00 90.44 266 ALA A O 1
ATOM 2283 N N . LEU A 1 267 ? -16.793 7.081 -1.097 1.00 93.00 267 LEU A N 1
ATOM 2284 C CA . LEU A 1 267 ? -15.649 6.963 -0.193 1.00 93.00 267 LEU A CA 1
ATOM 2285 C C . LEU A 1 267 ? -16.007 7.405 1.227 1.00 93.00 267 LEU A C 1
ATOM 2287 O O . LEU A 1 267 ? -16.628 8.444 1.459 1.00 93.00 267 LEU A O 1
ATOM 2291 N N . THR A 1 268 ? -15.528 6.632 2.192 1.00 95.25 268 THR A N 1
ATOM 2292 C CA . THR A 1 268 ? -15.546 6.962 3.615 1.00 95.25 268 THR A CA 1
ATOM 2293 C C . THR A 1 268 ? -14.104 7.101 4.116 1.00 95.25 268 THR A C 1
ATOM 2295 O O . THR A 1 268 ? -13.180 7.296 3.326 1.00 95.25 268 THR A O 1
ATOM 2298 N N . TYR A 1 269 ? -13.865 7.061 5.433 1.00 95.75 269 TYR A N 1
ATOM 2299 C CA . TYR A 1 269 ? -12.488 7.034 5.936 1.00 95.75 269 TYR A CA 1
ATOM 2300 C C . TYR A 1 269 ? -11.765 5.731 5.604 1.00 95.75 269 TYR A C 1
ATOM 2302 O O . TYR A 1 269 ? -10.582 5.783 5.270 1.00 95.75 269 TYR A O 1
ATOM 2310 N N . VAL A 1 270 ? -12.467 4.601 5.705 1.00 96.25 270 VAL A N 1
ATOM 2311 C CA . VAL A 1 270 ? -11.952 3.268 5.393 1.00 96.25 270 VAL A CA 1
ATOM 2312 C C . VAL A 1 270 ? -13.016 2.514 4.614 1.00 96.25 270 VAL A C 1
ATOM 2314 O O . VAL A 1 270 ? -14.129 2.299 5.093 1.00 96.25 270 VAL A O 1
ATOM 2317 N N . ASN A 1 271 ? -12.629 2.062 3.437 1.00 93.00 271 ASN A N 1
ATOM 2318 C CA . ASN A 1 271 ? -13.407 1.222 2.556 1.00 93.00 271 ASN A CA 1
ATOM 2319 C C . ASN A 1 271 ? -12.634 -0.070 2.299 1.00 93.00 271 ASN A C 1
ATOM 2321 O O . ASN A 1 271 ? -11.402 -0.078 2.277 1.00 93.00 271 ASN A O 1
ATOM 2325 N N . ASP A 1 272 ? -13.362 -1.147 2.041 1.00 87.56 272 ASP A N 1
ATOM 2326 C CA . ASP A 1 272 ? -12.785 -2.313 1.382 1.00 87.56 272 ASP A CA 1
ATOM 2327 C C . ASP A 1 272 ? -13.137 -2.226 -0.111 1.00 87.56 272 ASP A C 1
ATOM 2329 O O . ASP A 1 272 ? -14.229 -1.785 -0.485 1.00 87.56 272 ASP A O 1
ATOM 2333 N N . SER A 1 273 ? -12.196 -2.578 -0.981 1.00 79.44 273 SER A N 1
ATOM 2334 C CA . SER A 1 273 ? -12.467 -2.687 -2.421 1.00 79.44 273 SER A CA 1
ATOM 2335 C C . SER A 1 273 ? -13.371 -3.885 -2.729 1.00 79.44 273 SER A C 1
ATOM 2337 O O . SER A 1 273 ? -13.457 -4.838 -1.949 1.00 79.44 273 SER A O 1
ATOM 2339 N N . PHE A 1 274 ? -14.067 -3.831 -3.866 1.00 70.00 274 PHE A N 1
ATOM 2340 C CA . PHE A 1 274 ? -14.773 -4.987 -4.413 1.00 70.00 274 PHE A CA 1
ATOM 2341 C C . PHE A 1 274 ? -13.782 -6.021 -4.963 1.00 70.00 274 PHE A C 1
ATOM 2343 O O . PHE A 1 274 ? -12.730 -5.671 -5.488 1.00 70.00 274 PHE A O 1
ATOM 2350 N N . GLU A 1 275 ? -14.163 -7.295 -4.911 1.00 60.78 275 GLU A N 1
ATOM 2351 C CA . GLU A 1 275 ? -13.354 -8.468 -5.287 1.00 60.78 275 GLU A CA 1
ATOM 2352 C C . GLU A 1 275 ? -13.114 -8.639 -6.804 1.00 60.78 275 GLU A C 1
ATOM 2354 O O . GLU A 1 275 ? -12.756 -9.721 -7.251 1.00 60.78 275 GLU A O 1
ATOM 2359 N N . ALA A 1 276 ? -13.313 -7.608 -7.632 1.00 46.78 276 ALA A N 1
ATOM 2360 C CA . ALA A 1 276 ? -13.072 -7.699 -9.083 1.00 46.78 276 ALA A CA 1
ATOM 2361 C C . ALA A 1 276 ? -11.585 -7.571 -9.462 1.00 46.78 276 ALA A C 1
ATOM 2363 O O . ALA A 1 276 ? -11.237 -7.641 -10.633 1.00 46.78 276 ALA A O 1
ATOM 2364 N N . MET A 1 277 ? -10.703 -7.326 -8.494 1.00 45.72 277 MET A N 1
ATOM 2365 C CA . MET A 1 277 ? -9.301 -6.987 -8.722 1.00 45.72 277 MET A CA 1
ATOM 2366 C C . MET A 1 277 ? -8.390 -7.912 -7.919 1.00 45.72 277 MET A C 1
ATOM 2368 O O . MET A 1 277 ? -7.750 -7.512 -6.952 1.00 45.72 277 MET A O 1
ATOM 2372 N N . GLY A 1 278 ? -8.338 -9.173 -8.333 1.00 49.41 278 GLY A N 1
ATOM 2373 C CA . GLY A 1 278 ? -7.622 -10.211 -7.605 1.00 49.41 278 GLY A CA 1
ATOM 2374 C C . GLY A 1 278 ? -8.433 -10.702 -6.427 1.00 49.41 278 GLY A C 1
ATOM 2375 O O . GLY A 1 278 ? -9.371 -10.061 -5.963 1.00 49.41 278 GLY A O 1
ATOM 2376 N N . ASN A 1 279 ? -8.057 -11.865 -5.923 1.00 54.53 279 ASN A N 1
ATOM 2377 C CA . ASN A 1 279 ? -8.751 -12.595 -4.860 1.00 54.53 279 ASN A CA 1
ATOM 2378 C C . ASN A 1 279 ? -8.646 -11.875 -3.485 1.00 54.53 279 ASN A C 1
ATOM 2380 O O . ASN A 1 279 ? -8.714 -12.507 -2.430 1.00 54.53 279 ASN A O 1
ATOM 2384 N N . ILE A 1 280 ? -8.370 -10.566 -3.489 1.00 63.38 280 ILE A N 1
ATOM 2385 C CA . ILE A 1 280 ? -7.935 -9.726 -2.381 1.00 63.38 280 ILE A CA 1
ATOM 2386 C C . ILE A 1 280 ? -8.824 -8.479 -2.330 1.00 63.38 280 ILE A C 1
ATOM 2388 O O . ILE A 1 280 ? -8.935 -7.739 -3.302 1.00 63.38 280 ILE A O 1
ATOM 2392 N N . ARG A 1 281 ? -9.412 -8.195 -1.161 1.00 76.50 281 ARG A N 1
ATOM 2393 C CA . ARG A 1 281 ? -10.047 -6.897 -0.886 1.00 76.50 281 ARG A CA 1
ATOM 2394 C C . ARG A 1 281 ? -9.027 -5.960 -0.259 1.00 76.50 281 ARG A C 1
ATOM 2396 O O . ARG A 1 281 ? -8.840 -5.964 0.958 1.00 76.50 281 ARG A O 1
ATOM 2403 N N . SER A 1 282 ? -8.378 -5.146 -1.078 1.00 80.50 282 SER A N 1
ATOM 2404 C CA . SER A 1 282 ? -7.484 -4.105 -0.578 1.00 80.50 282 SER A CA 1
ATOM 2405 C C . SER A 1 282 ? -8.237 -3.063 0.253 1.00 80.50 282 SER A C 1
ATOM 2407 O O . SER A 1 282 ? -9.366 -2.683 -0.078 1.00 80.50 282 SER A O 1
ATOM 2409 N N . THR A 1 283 ? -7.580 -2.568 1.305 1.00 89.31 283 THR A N 1
ATOM 2410 C CA . THR A 1 283 ? -8.071 -1.463 2.138 1.00 89.31 283 THR A CA 1
ATOM 2411 C C . THR A 1 283 ? -7.838 -0.128 1.434 1.00 89.31 283 THR A C 1
ATOM 2413 O O . THR A 1 283 ? -6.694 0.298 1.250 1.00 89.31 283 THR A O 1
ATOM 2416 N N . ILE A 1 284 ? -8.926 0.557 1.094 1.00 91.81 284 ILE A N 1
ATOM 2417 C CA . ILE A 1 284 ? -8.911 1.894 0.506 1.00 91.81 284 ILE A CA 1
ATOM 2418 C C . ILE A 1 284 ? -9.194 2.919 1.603 1.00 91.81 284 ILE A C 1
ATOM 2420 O O . ILE A 1 284 ? -10.137 2.762 2.376 1.00 91.81 284 ILE A O 1
ATOM 2424 N N . ILE A 1 285 ? -8.389 3.973 1.693 1.00 96.06 285 ILE A N 1
ATOM 2425 C CA . ILE A 1 285 ? -8.565 5.031 2.692 1.00 96.06 285 ILE A CA 1
ATOM 2426 C C . ILE A 1 285 ? -8.693 6.407 2.049 1.00 96.06 285 ILE A C 1
ATOM 2428 O O . ILE A 1 285 ? -8.146 6.671 0.974 1.00 96.06 285 ILE A O 1
ATOM 2432 N N . SER A 1 286 ? -9.398 7.306 2.735 1.00 96.75 286 SER A N 1
ATOM 2433 C CA . SER A 1 286 ? -9.503 8.699 2.299 1.00 96.75 286 SER A CA 1
ATOM 2434 C C . SER A 1 286 ? -8.186 9.461 2.474 1.00 96.75 286 SER A C 1
ATOM 2436 O O . SER A 1 286 ? -7.391 9.123 3.360 1.00 96.75 286 SER A O 1
ATOM 2438 N N . PRO A 1 287 ? -7.986 10.563 1.725 1.00 96.88 287 PRO A N 1
ATOM 2439 C CA . PRO A 1 287 ? -6.816 11.418 1.898 1.00 96.88 287 PRO A CA 1
ATOM 2440 C C . PRO A 1 287 ? -6.645 11.932 3.322 1.00 96.88 287 PRO A C 1
ATOM 2442 O O . PRO A 1 287 ? -5.559 11.869 3.884 1.00 96.88 287 PRO A O 1
ATOM 2445 N N . LYS A 1 288 ? -7.749 12.311 3.975 1.00 97.12 288 LYS A N 1
ATOM 2446 C CA . LYS A 1 288 ? -7.704 12.772 5.363 1.00 97.12 288 LYS A CA 1
ATOM 2447 C C . LYS A 1 288 ? -7.173 11.701 6.323 1.00 97.12 288 LYS A C 1
ATOM 2449 O O . LYS A 1 288 ? -6.445 12.041 7.251 1.00 97.12 288 LYS A O 1
ATOM 2454 N N . LEU A 1 289 ? -7.553 10.430 6.155 1.00 97.94 289 LEU A N 1
ATOM 2455 C CA . LEU A 1 289 ? -7.010 9.363 7.002 1.00 97.94 289 LEU A CA 1
ATOM 2456 C C . LEU A 1 289 ? -5.537 9.095 6.674 1.00 97.94 289 LEU A C 1
ATOM 2458 O O . LEU A 1 289 ? -4.738 8.907 7.591 1.00 97.94 289 LEU A O 1
ATOM 2462 N N . PHE A 1 290 ? -5.179 9.107 5.388 1.00 97.69 290 PHE A N 1
ATOM 2463 C CA . PHE A 1 290 ? -3.797 8.939 4.951 1.00 97.69 290 PHE A CA 1
ATOM 2464 C C . PHE A 1 290 ? -2.875 10.000 5.563 1.00 97.69 290 PHE A C 1
ATOM 2466 O O . PHE A 1 290 ? -1.875 9.627 6.172 1.00 97.69 290 PHE A O 1
ATOM 2473 N N . ASP A 1 291 ? -3.250 11.280 5.509 1.00 97.44 291 ASP A N 1
ATOM 2474 C CA . ASP A 1 291 ? -2.459 12.391 6.056 1.00 97.44 291 ASP A CA 1
ATOM 2475 C C . ASP A 1 291 ? -2.187 12.218 7.559 1.00 97.44 291 ASP A C 1
ATOM 2477 O O . ASP A 1 291 ? -1.058 12.383 8.026 1.00 97.44 291 ASP A O 1
ATOM 2481 N N . LEU A 1 292 ? -3.209 11.819 8.326 1.00 98.00 292 LEU A N 1
ATOM 2482 C CA . LEU A 1 292 ? -3.074 11.554 9.762 1.00 98.00 292 LEU A CA 1
ATOM 2483 C C . LEU A 1 292 ? -2.120 10.382 10.035 1.00 98.00 292 LEU A C 1
ATOM 2485 O O . LEU A 1 292 ? -1.285 10.446 10.939 1.00 98.00 292 LEU A O 1
ATOM 2489 N N . ILE A 1 293 ? -2.217 9.302 9.253 1.00 97.62 293 ILE A N 1
ATOM 2490 C CA . ILE A 1 293 ? -1.302 8.161 9.378 1.00 97.62 293 ILE A CA 1
ATOM 2491 C C . ILE A 1 293 ? 0.119 8.584 8.993 1.00 97.62 293 ILE A C 1
ATOM 2493 O O . ILE A 1 293 ? 1.061 8.269 9.720 1.00 97.62 293 ILE A O 1
ATOM 2497 N N . GLN A 1 294 ? 0.289 9.315 7.892 1.00 96.44 294 GLN A N 1
ATOM 2498 C CA . GLN A 1 294 ? 1.582 9.781 7.397 1.00 96.44 294 GLN A CA 1
ATOM 2499 C C . GLN A 1 294 ? 2.279 10.707 8.400 1.00 96.44 294 GLN A C 1
ATOM 2501 O O . GLN A 1 294 ? 3.493 10.591 8.574 1.00 96.44 294 GLN A O 1
ATOM 2506 N N . GLU A 1 295 ? 1.536 11.560 9.114 1.00 96.31 295 GLU A N 1
ATOM 2507 C CA . GLU A 1 295 ? 2.082 12.438 10.158 1.00 96.31 295 GLU A CA 1
ATOM 2508 C C . GLU A 1 295 ? 2.861 11.644 11.221 1.00 96.31 295 GLU A C 1
ATOM 2510 O O . GLU A 1 295 ? 3.921 12.070 11.688 1.00 96.31 295 GLU A O 1
ATOM 2515 N N . LYS A 1 296 ? 2.351 10.465 11.604 1.00 96.50 296 LYS A N 1
ATOM 2516 C CA . LYS A 1 296 ? 2.984 9.591 12.607 1.00 96.50 296 LYS A CA 1
ATOM 2517 C C . LYS A 1 296 ? 3.879 8.520 11.999 1.00 96.50 296 LYS A C 1
ATOM 2519 O O . LYS A 1 296 ? 4.827 8.077 12.647 1.00 96.50 296 LYS A O 1
ATOM 2524 N N . VAL A 1 297 ? 3.613 8.129 10.758 1.00 95.81 297 VAL A N 1
ATOM 2525 C CA . VAL A 1 297 ? 4.310 7.062 10.038 1.00 95.81 297 VAL A CA 1
ATOM 2526 C C . VAL A 1 297 ? 4.743 7.559 8.652 1.00 95.81 297 VAL A C 1
ATOM 2528 O O . VAL A 1 297 ? 4.238 7.071 7.642 1.00 95.81 297 VAL A O 1
ATOM 2531 N N . PRO A 1 298 ? 5.736 8.464 8.540 1.00 92.69 298 PRO A N 1
ATOM 2532 C CA . PRO A 1 298 ? 6.109 9.042 7.242 1.00 92.69 298 PRO A CA 1
ATOM 2533 C C . PRO A 1 298 ? 6.561 8.007 6.204 1.00 92.69 298 PRO A C 1
ATOM 2535 O O . PRO A 1 298 ? 6.446 8.221 5.001 1.00 92.69 298 PRO A O 1
ATOM 2538 N N . SER A 1 299 ? 7.063 6.848 6.648 1.00 90.12 299 SER A N 1
ATOM 2539 C CA . SER A 1 299 ? 7.461 5.769 5.743 1.00 90.12 299 SER A CA 1
ATOM 2540 C C . SER A 1 299 ? 6.294 5.119 4.999 1.00 90.12 299 SER A C 1
ATOM 2542 O O . SER A 1 299 ? 6.562 4.406 4.038 1.00 90.12 299 SER A O 1
ATOM 2544 N N . VAL A 1 300 ? 5.040 5.329 5.424 1.00 92.00 300 VAL A N 1
ATOM 2545 C CA . VAL A 1 300 ? 3.839 4.754 4.790 1.00 92.00 300 VAL A CA 1
ATOM 2546 C C . VAL A 1 300 ? 3.694 5.194 3.329 1.00 92.00 300 VAL A C 1
ATOM 2548 O O . VAL A 1 300 ? 3.309 4.394 2.479 1.00 92.00 300 VAL A O 1
ATOM 2551 N N . MET A 1 301 ? 4.154 6.412 3.018 1.00 89.81 301 MET A N 1
ATOM 2552 C CA . MET A 1 301 ? 4.190 6.980 1.668 1.00 89.81 301 MET A CA 1
ATOM 2553 C C . MET A 1 301 ? 5.057 6.166 0.698 1.00 89.81 301 MET A C 1
ATOM 2555 O O . MET A 1 301 ? 4.919 6.298 -0.498 1.00 89.81 301 MET A O 1
ATOM 2559 N N . LYS A 1 302 ? 5.973 5.308 1.162 1.00 84.00 302 LYS A N 1
ATOM 2560 C CA . LYS A 1 302 ? 6.798 4.490 0.249 1.00 84.00 302 LYS A CA 1
ATOM 2561 C C . LYS A 1 302 ? 6.115 3.210 -0.226 1.00 84.00 302 LYS A C 1
ATOM 2563 O O . LYS A 1 302 ? 6.667 2.523 -1.077 1.00 84.00 302 LYS A O 1
ATOM 2568 N N . TYR A 1 303 ? 4.997 2.845 0.392 1.00 86.12 303 TYR A N 1
ATOM 2569 C CA . TYR A 1 303 ? 4.344 1.551 0.180 1.00 86.12 303 TYR A CA 1
ATOM 2570 C C . TYR A 1 303 ? 2.889 1.709 -0.252 1.00 86.12 303 TYR A C 1
ATOM 2572 O O . TYR A 1 303 ? 2.355 0.825 -0.911 1.00 86.12 303 TYR 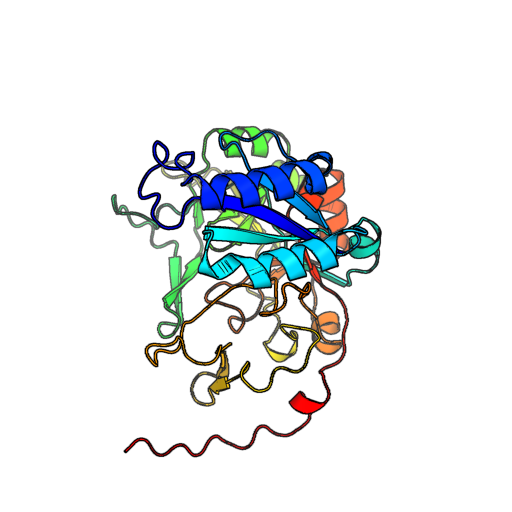A O 1
ATOM 2580 N N . THR A 1 304 ? 2.261 2.818 0.132 1.00 89.00 304 THR A N 1
ATOM 2581 C CA . THR A 1 304 ? 0.880 3.147 -0.218 1.00 89.00 304 THR A CA 1
ATOM 2582 C C . THR A 1 304 ? 0.773 3.543 -1.682 1.00 89.00 304 THR A C 1
ATOM 2584 O O . THR A 1 304 ? 1.645 4.241 -2.192 1.00 89.00 304 THR A O 1
ATOM 2587 N N . ILE A 1 305 ? -0.308 3.124 -2.333 1.00 86.06 305 ILE A N 1
ATOM 2588 C CA . ILE A 1 305 ? -0.568 3.437 -3.737 1.00 86.06 305 ILE A CA 1
ATOM 2589 C C . ILE A 1 305 ? -1.617 4.559 -3.813 1.00 86.06 305 ILE A C 1
ATOM 2591 O O . ILE A 1 305 ? -2.716 4.383 -3.281 1.00 86.06 305 ILE A O 1
ATOM 2595 N N . PRO A 1 306 ? -1.313 5.716 -4.432 1.00 87.38 306 PRO A N 1
ATOM 2596 C CA . PRO A 1 306 ? -2.309 6.742 -4.713 1.00 87.38 306 PRO A CA 1
ATOM 2597 C C . PRO A 1 306 ? -3.305 6.264 -5.774 1.00 87.38 306 PRO A C 1
ATOM 2599 O O . PRO A 1 306 ? -2.936 5.618 -6.753 1.00 87.38 306 PRO A O 1
ATOM 2602 N N . ILE A 1 307 ? -4.573 6.615 -5.574 1.00 86.31 307 ILE A N 1
ATOM 2603 C CA . ILE A 1 307 ? -5.679 6.330 -6.489 1.00 86.31 307 ILE A CA 1
ATOM 2604 C C . ILE A 1 307 ? -6.191 7.654 -7.043 1.00 86.31 307 ILE A C 1
ATOM 2606 O O . ILE A 1 307 ? -6.450 8.601 -6.291 1.00 86.31 307 ILE A O 1
ATOM 2610 N N . PHE A 1 308 ? -6.357 7.717 -8.361 1.00 85.94 308 PHE A N 1
ATOM 2611 C CA . PHE A 1 308 ? -6.684 8.950 -9.073 1.00 85.94 308 PHE A CA 1
ATOM 2612 C C . PHE A 1 308 ? -8.126 8.955 -9.567 1.00 85.94 308 PHE A C 1
ATOM 2614 O O . PHE A 1 308 ? -8.689 7.916 -9.904 1.00 85.94 308 PHE A O 1
ATOM 2621 N N . LEU A 1 309 ? -8.727 10.143 -9.640 1.00 85.62 309 LEU A N 1
ATOM 2622 C CA . LEU A 1 309 ? -10.023 10.312 -10.289 1.00 85.62 309 LEU A CA 1
ATOM 2623 C C . LEU A 1 309 ? -9.846 10.189 -11.804 1.00 85.62 309 LEU A C 1
ATOM 2625 O O . LEU A 1 309 ? -8.993 10.857 -12.386 1.00 85.62 309 LEU A O 1
ATOM 2629 N N . GLY A 1 310 ? -10.703 9.402 -12.444 1.00 77.19 310 GLY A N 1
ATOM 2630 C CA . GLY A 1 310 ? -10.734 9.275 -13.896 1.00 77.19 310 GLY A CA 1
ATOM 2631 C C . GLY A 1 310 ? -12.131 8.975 -14.423 1.00 77.19 310 GLY A C 1
ATOM 2632 O O . GLY A 1 310 ? -13.063 8.677 -13.668 1.00 77.19 310 GLY A O 1
ATOM 2633 N N . GLU A 1 311 ? -12.279 9.093 -15.738 1.00 61.38 311 GLU A N 1
ATOM 2634 C CA . GLU A 1 311 ? -13.492 8.689 -16.443 1.00 61.38 311 GLU A CA 1
ATOM 2635 C C . GLU A 1 311 ? -13.356 7.256 -16.975 1.00 61.38 311 GLU A C 1
ATOM 2637 O O . GLU A 1 311 ? -12.242 6.846 -17.310 1.00 61.38 311 GLU A O 1
ATOM 2642 N N . PRO A 1 312 ? -14.474 6.506 -17.086 1.00 53.03 312 PRO A N 1
ATOM 2643 C CA . PRO A 1 312 ? -14.493 5.261 -17.840 1.00 53.03 312 PRO A CA 1
ATOM 2644 C C . PRO A 1 312 ? -13.945 5.522 -19.238 1.00 53.03 312 PRO A C 1
ATOM 2646 O O . PRO A 1 312 ? -14.471 6.428 -19.906 1.00 53.03 312 PRO A O 1
ATOM 2649 N N . PRO A 1 313 ? -12.962 4.748 -19.713 1.00 49.84 313 PRO A N 1
ATOM 2650 C CA . PRO A 1 313 ? -12.596 4.826 -21.112 1.00 49.84 313 PRO A CA 1
ATOM 2651 C C . PRO A 1 313 ? -13.806 4.472 -21.999 1.00 49.84 313 PRO A C 1
ATOM 2653 O O . PRO A 1 313 ? -14.730 3.762 -21.584 1.00 49.84 313 PRO A O 1
ATOM 2656 N N . GLU A 1 314 ? -13.865 5.060 -23.198 1.00 42.00 314 GLU A N 1
ATOM 2657 C CA . GLU A 1 314 ? -15.091 5.112 -24.012 1.00 42.00 314 GLU A CA 1
ATOM 2658 C C . GLU A 1 314 ? -15.629 3.726 -24.403 1.00 42.00 314 GLU A C 1
ATOM 2660 O O . GLU A 1 314 ? -16.843 3.568 -24.542 1.00 42.00 314 GLU A O 1
ATOM 2665 N N . TYR A 1 315 ? -14.768 2.709 -24.484 1.00 45.88 315 TYR A N 1
ATOM 2666 C CA . TYR A 1 315 ? -15.142 1.332 -24.815 1.00 45.88 315 TYR A CA 1
ATOM 2667 C C . TYR A 1 315 ? -15.999 0.640 -23.739 1.00 45.88 315 TYR A C 1
ATOM 2669 O O . TYR A 1 315 ? -16.832 -0.198 -24.074 1.00 45.88 315 TYR A O 1
ATOM 2677 N N . ILE A 1 316 ? -15.900 1.043 -22.464 1.00 41.41 316 ILE A N 1
ATOM 2678 C CA . ILE A 1 316 ? -16.733 0.499 -21.370 1.00 41.41 316 ILE A CA 1
ATOM 2679 C C . ILE A 1 316 ? -18.155 1.098 -21.394 1.00 41.41 316 ILE A C 1
ATOM 2681 O O . ILE A 1 316 ? -19.073 0.603 -20.742 1.00 41.41 316 ILE A O 1
ATOM 2685 N N . LYS A 1 317 ? -18.385 2.165 -22.176 1.00 37.81 317 LYS A N 1
ATOM 2686 C CA . LYS A 1 317 ? -19.723 2.757 -22.362 1.00 37.81 317 LYS A CA 1
ATOM 2687 C C . LYS A 1 317 ? -20.579 1.980 -23.371 1.00 37.81 317 LYS A C 1
ATOM 2689 O O . LYS A 1 317 ? -21.780 2.245 -23.456 1.00 37.81 317 LYS A O 1
ATOM 2694 N N . ALA A 1 318 ? -20.003 1.042 -24.126 1.00 30.58 318 ALA A N 1
ATOM 2695 C CA . ALA A 1 318 ? -20.782 0.113 -24.932 1.00 30.58 318 ALA A CA 1
ATOM 2696 C C . ALA A 1 318 ? -21.381 -0.962 -24.007 1.00 30.58 318 ALA A C 1
ATOM 2698 O O . ALA A 1 318 ? -20.654 -1.507 -23.177 1.00 30.58 318 ALA A O 1
ATOM 2699 N N . PRO A 1 319 ? -22.684 -1.292 -24.103 1.00 32.75 319 PRO A N 1
ATOM 2700 C CA . PRO A 1 319 ? -23.193 -2.477 -23.431 1.00 32.75 319 PRO A CA 1
ATOM 2701 C C . PRO A 1 319 ? -22.381 -3.664 -23.945 1.00 32.75 319 PRO A C 1
ATOM 2703 O O . PRO A 1 319 ? -22.442 -3.973 -25.136 1.00 32.75 319 PRO A O 1
ATOM 2706 N N . VAL A 1 320 ? -21.595 -4.283 -23.063 1.00 39.38 320 VAL A N 1
ATOM 2707 C CA . VAL A 1 320 ? -20.884 -5.523 -23.371 1.00 39.38 320 VAL A CA 1
ATOM 2708 C C . VAL A 1 320 ? -21.964 -6.501 -23.817 1.00 39.38 320 VAL A C 1
ATOM 2710 O O . VAL A 1 320 ? -22.869 -6.836 -23.048 1.00 39.38 320 VAL A O 1
ATOM 2713 N N . ALA A 1 321 ? -21.966 -6.839 -25.107 1.00 33.88 321 ALA A N 1
ATOM 2714 C CA . ALA A 1 321 ? -22.940 -7.772 -25.642 1.00 33.88 321 ALA A CA 1
ATOM 2715 C C . ALA A 1 321 ? -22.809 -9.073 -24.837 1.00 33.88 321 ALA A C 1
ATOM 2717 O O . ALA A 1 321 ? -21.680 -9.498 -24.593 1.00 33.88 321 ALA A O 1
ATOM 2718 N N . PRO A 1 322 ? -23.917 -9.697 -24.397 1.00 33.03 322 PRO A N 1
ATOM 2719 C CA . PRO A 1 322 ? -23.835 -10.954 -23.670 1.00 33.03 322 PRO A CA 1
ATOM 2720 C C . PRO A 1 322 ? -23.035 -11.940 -24.517 1.00 33.03 322 PRO A C 1
ATOM 2722 O O . PRO A 1 322 ? -23.397 -12.203 -25.669 1.00 33.03 322 PRO A O 1
ATOM 2725 N N . TRP A 1 323 ? -21.927 -12.423 -23.959 1.00 37.00 323 TRP A N 1
ATOM 2726 C CA . TRP A 1 323 ? -21.089 -13.420 -24.600 1.00 37.00 323 TRP A CA 1
ATOM 2727 C C . TRP A 1 323 ? -21.951 -14.662 -24.842 1.00 37.00 323 TRP A C 1
ATOM 2729 O O . TRP A 1 323 ? -22.445 -15.294 -23.910 1.00 37.00 323 TRP A O 1
ATOM 2739 N N . LYS A 1 324 ? -22.219 -14.952 -26.116 1.00 31.06 324 LYS A N 1
ATOM 2740 C CA . LYS A 1 324 ? -22.917 -16.158 -26.565 1.00 31.06 324 LYS A CA 1
ATOM 2741 C C . LYS A 1 324 ? -21.871 -17.164 -27.025 1.00 31.06 324 LYS A C 1
ATOM 2743 O O . LYS A 1 324 ? -21.736 -17.396 -28.221 1.00 31.06 324 LYS A O 1
ATOM 2748 N N . GLY A 1 325 ? -21.098 -17.700 -26.091 1.00 34.31 325 GLY A N 1
ATOM 2749 C CA . GLY A 1 325 ? -20.311 -18.898 -26.344 1.00 34.31 325 GLY A CA 1
ATOM 2750 C C . GLY A 1 325 ? -21.100 -20.106 -25.868 1.00 34.31 325 GLY A C 1
ATOM 2751 O O . GLY A 1 325 ? -21.218 -20.344 -24.669 1.00 34.31 325 GLY A O 1
ATOM 2752 N N . GLU A 1 326 ? -21.700 -20.826 -26.812 1.00 34.56 326 GLU A N 1
ATOM 2753 C CA . GLU A 1 326 ? -22.129 -22.204 -26.587 1.00 34.56 326 GLU A CA 1
ATOM 2754 C C . GLU A 1 326 ? -20.856 -23.040 -26.394 1.00 34.56 326 GLU A C 1
ATOM 2756 O O . GLU A 1 326 ? -19.971 -23.024 -27.248 1.00 34.56 326 GLU A O 1
ATOM 2761 N N . TYR A 1 327 ? -20.734 -23.712 -25.248 1.00 35.50 327 TYR A N 1
ATOM 2762 C CA . TYR A 1 327 ? -19.722 -24.747 -25.057 1.00 35.50 327 TYR A CA 1
ATOM 2763 C C . TYR A 1 327 ? -20.210 -26.015 -25.772 1.00 35.50 327 TYR A C 1
ATOM 2765 O O . TYR A 1 327 ? -21.207 -26.598 -25.338 1.00 35.50 327 TYR A O 1
ATOM 2773 N N . ASP A 1 328 ? -19.523 -26.407 -26.849 1.00 32.50 328 ASP A N 1
ATOM 2774 C CA . ASP A 1 328 ? -19.594 -27.754 -27.439 1.00 32.50 328 ASP A CA 1
ATOM 2775 C C . ASP A 1 328 ? -18.591 -28.701 -26.760 1.00 32.50 328 ASP A C 1
ATOM 2777 O O . ASP A 1 328 ? -17.419 -28.290 -26.569 1.00 32.50 328 ASP A O 1
#

Sequence (328 aa):
MYVLLDIEIRPQYALDDDEMDRFSRSMRKVVDEFDIEFNKYRVRRRHYYSYKIKNTDEDYERFMEFHETYKRKLDIVVYAYTEYEEQDYVNAVAFELRFKNQCYYYDEGYDCEKYDCMKLESAALGQWYPMSPIYIKLPTKTRKAFDRMEGANTPALENYISPKLYEYLISCGISAEYFKEAYKKGKEHEIVAYRLWGREHVLPAESFFPFNKDYDDAWCYDPDTGYVKWVRDEDDDGEDMEHWEFCFNGQLEPLFPIITKKGVEALTYVNDSFEAMGNIRSTIISPKLFDLIQEKVPSVMKYTIPIFLGEPPEYIKAPVAPWKGEYD

Foldseek 3Di:
DWKKKWKQWAFPPCPDPVRRPVDDPVRVVLQVVVCVVQVVQDDDDPHDDIGIDIPPDPCNVVVVVSCVVCVVGIVMDIDMDDDDDPVLLVQFQKWLFAFPAEKEFQCDDPVHPDPVQWDDPDPPQSAIDGDPPGEM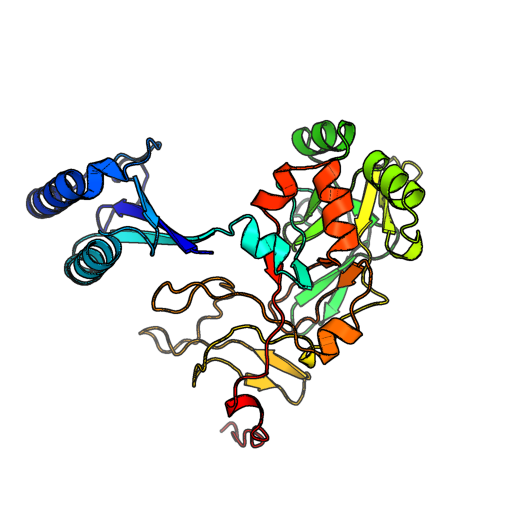DHDPVRLVVLVQFGWHAYPLQWIKTHPVVVVLVVVVPDDCQQWDFYDYPPCSVDGGIITRHQPVQEQDPLQKDLFDDDDPQAWDQDPVVRATAGWDADDPVRDTDRDLDSAADVVSGGTAIEGEPVNSVSADQWHFYDCNRHSHGGIMGGSVNVVSSCVSVVCRSRPMGGYHYDDDDPVVVPPPPPDPDDDD

Organism: NCBI:txid2839743

pLDDT: mean 75.44, std 19.28, range [30.58, 98.44]